Protein AF-A0A2S2N425-F1 (afdb_monomer)

InterPro domains:
  IPR005828 Major facilitator, sugar transporter-like [PF00083] (12-202)
  IPR036259 MFS transporter superfamily [G3DSA:1.20.1250.20] (1-203)
  IPR036259 MFS transporter superfamily [SSF103473] (2-201)

Solvent-accessible surface area (backbone atoms only — not comparable to full-atom values): 11424 Å² total; per-residue (Å²): 111,69,72,59,50,54,53,51,51,55,51,53,52,49,50,54,48,70,76,40,57,81,86,50,40,61,58,53,53,51,50,55,55,50,51,53,40,50,50,45,46,51,50,33,54,51,43,69,76,36,78,50,66,70,60,40,52,50,61,65,46,49,61,54,52,54,49,57,65,50,53,80,74,57,80,73,51,48,68,59,29,43,70,76,67,42,40,69,60,21,49,54,50,49,32,52,50,22,45,75,71,71,37,45,73,64,28,72,67,61,46,69,65,60,56,46,61,76,39,43,68,58,52,57,57,62,68,52,84,82,50,81,64,54,45,64,68,40,68,68,49,28,52,52,50,51,50,50,50,49,50,53,48,51,53,49,49,53,52,51,51,49,60,63,47,48,77,74,44,95,60,59,68,55,57,52,47,44,52,53,34,58,51,48,53,60,54,51,52,51,50,51,51,44,44,70,77,55,41,93,57,84,124

Secondary structure (DSSP, 8-state):
-HHHHHHHHHHHHHHHHHHS-TTTHHHHHHHHHHHHHHHHHHHHHHHHH---HHHHHHHHHHHHHHHHHHGGGSPPPHHHHHHTT-HHHHHHHHHHHHHHTT-HHHHHT--HHHHHHHHHHHHHHHHS---HHHHHHSHHHHHHHHHHHHHHHHHHHHHHHHHHHTTT--S-HHHHHHHHHHHHHHHHHHHHHHHHHT-SS--

Structure (mmCIF, N/CA/C/O backbone):
data_AF-A0A2S2N425-F1
#
_entry.id   AF-A0A2S2N425-F1
#
loop_
_atom_site.group_PDB
_atom_site.id
_atom_site.type_symbol
_atom_site.label_atom_id
_atom_site.label_alt_id
_atom_site.label_comp_id
_atom_site.label_asym_id
_atom_site.label_entity_id
_atom_site.label_seq_id
_atom_site.pdbx_PDB_ins_code
_atom_site.Cartn_x
_atom_site.Cartn_y
_atom_site.Cartn_z
_atom_site.occupancy
_atom_site.B_iso_or_equiv
_atom_site.auth_seq_id
_atom_site.auth_comp_id
_atom_site.auth_asym_id
_atom_site.auth_atom_id
_atom_site.pdbx_PDB_model_num
ATOM 1 N N . THR A 1 1 ? -3.007 10.813 -11.901 1.00 58.81 1 THR A N 1
ATOM 2 C CA . THR A 1 1 ? -2.786 9.445 -11.372 1.00 58.81 1 THR A CA 1
ATOM 3 C C . THR A 1 1 ? -2.365 9.426 -9.904 1.00 58.81 1 THR A C 1
ATOM 5 O O . THR A 1 1 ? -2.954 8.654 -9.161 1.00 58.81 1 THR A O 1
ATOM 8 N N . GLY A 1 2 ? -1.452 10.291 -9.433 1.00 64.50 2 GLY A N 1
ATOM 9 C CA . GLY A 1 2 ? -0.951 10.253 -8.040 1.00 64.50 2 GLY A CA 1
ATOM 10 C C . GLY A 1 2 ? -1.993 10.433 -6.917 1.00 64.50 2 GLY A C 1
ATOM 11 O O . GLY A 1 2 ? -1.975 9.683 -5.946 1.00 64.50 2 GLY A O 1
ATOM 12 N N . MET A 1 3 ? -2.945 11.367 -7.058 1.00 71.62 3 MET A N 1
ATOM 13 C CA . MET A 1 3 ? -3.986 11.593 -6.035 1.00 71.62 3 MET A CA 1
ATOM 14 C C . MET A 1 3 ? -4.902 10.370 -5.853 1.00 71.62 3 MET A C 1
ATOM 16 O O . MET A 1 3 ? -5.179 9.965 -4.727 1.00 71.62 3 MET A O 1
ATOM 20 N N . ALA A 1 4 ? -5.312 9.742 -6.961 1.00 76.75 4 ALA A N 1
ATOM 21 C CA . ALA A 1 4 ? -6.125 8.527 -6.935 1.00 76.75 4 ALA A CA 1
ATOM 22 C C . ALA A 1 4 ? -5.357 7.345 -6.325 1.00 76.75 4 ALA A C 1
ATOM 24 O O . ALA A 1 4 ? -5.911 6.607 -5.518 1.00 76.75 4 ALA A O 1
ATOM 25 N N . PHE A 1 5 ? -4.069 7.204 -6.651 1.00 77.94 5 PHE A N 1
ATOM 26 C CA . PHE A 1 5 ? -3.219 6.151 -6.099 1.00 77.94 5 PHE A CA 1
ATOM 27 C C . PHE A 1 5 ? -3.105 6.240 -4.570 1.00 77.94 5 PHE A C 1
ATOM 29 O O . PHE A 1 5 ? -3.333 5.247 -3.884 1.00 77.94 5 PHE A O 1
ATOM 36 N N . SER A 1 6 ? -2.839 7.435 -4.031 1.00 79.44 6 SER A N 1
ATOM 37 C CA . SER A 1 6 ? -2.785 7.652 -2.578 1.00 79.44 6 SER A CA 1
ATOM 38 C C . SER A 1 6 ? -4.108 7.283 -1.896 1.00 79.44 6 SER A C 1
ATOM 40 O O . SER A 1 6 ? -4.116 6.538 -0.916 1.00 79.44 6 SER A O 1
ATOM 42 N N . GLY A 1 7 ? -5.238 7.720 -2.465 1.00 83.06 7 GLY A N 1
ATOM 43 C CA . GLY A 1 7 ? -6.565 7.376 -1.953 1.00 83.06 7 GLY A CA 1
ATOM 44 C C . GLY A 1 7 ? -6.838 5.870 -1.962 1.00 83.06 7 GLY A C 1
ATOM 45 O O . GLY A 1 7 ? -7.314 5.328 -0.967 1.00 83.06 7 GLY A O 1
ATOM 46 N N . VAL A 1 8 ? -6.502 5.173 -3.051 1.00 83.38 8 VAL A N 1
ATOM 47 C CA . VAL A 1 8 ? -6.681 3.716 -3.153 1.00 83.38 8 VAL A CA 1
ATOM 48 C C . VAL A 1 8 ? -5.820 2.988 -2.125 1.00 83.38 8 VAL A C 1
ATOM 50 O O . VAL A 1 8 ? -6.332 2.119 -1.421 1.00 83.38 8 VAL A O 1
ATOM 53 N N . VAL A 1 9 ? -4.542 3.352 -1.990 1.00 82.81 9 VAL A N 1
ATOM 54 C CA . VAL A 1 9 ? -3.624 2.705 -1.042 1.00 82.81 9 VAL A CA 1
ATOM 55 C C . VAL A 1 9 ? -4.100 2.906 0.394 1.00 82.81 9 VAL A C 1
ATOM 57 O O . VAL A 1 9 ? -4.242 1.926 1.122 1.00 82.81 9 VAL A O 1
ATOM 60 N N . LEU A 1 10 ? -4.400 4.143 0.799 1.00 83.88 10 LEU A N 1
ATOM 61 C CA . LEU A 1 10 ? -4.825 4.441 2.169 1.00 83.88 10 LEU A CA 1
ATOM 62 C C . LEU A 1 10 ? -6.124 3.718 2.539 1.00 83.88 10 LEU A C 1
ATOM 64 O O . LEU A 1 10 ? -6.191 3.090 3.596 1.00 83.88 10 LEU A O 1
ATOM 68 N N . ASN A 1 11 ? -7.126 3.748 1.656 1.00 85.62 11 ASN A N 1
ATOM 69 C CA . ASN A 1 11 ? -8.396 3.064 1.901 1.00 85.62 11 ASN A CA 1
ATOM 70 C C . ASN A 1 11 ? -8.226 1.541 1.934 1.00 85.62 11 ASN A C 1
ATOM 72 O O . ASN A 1 11 ? -8.768 0.890 2.824 1.00 85.62 11 ASN A O 1
ATOM 76 N N . SER A 1 12 ? -7.425 0.971 1.028 1.00 84.19 12 SER A N 1
ATOM 77 C CA . SER A 1 12 ? -7.182 -0.478 0.981 1.00 84.19 12 SER A CA 1
ATOM 78 C C . SER A 1 12 ? -6.453 -0.978 2.229 1.00 84.19 12 SER A C 1
ATOM 80 O O . SER A 1 12 ? -6.842 -2.000 2.796 1.00 84.19 12 SER A O 1
ATOM 82 N N . VAL A 1 13 ? -5.428 -0.248 2.695 1.00 85.00 13 VAL A N 1
ATOM 83 C CA . VAL A 1 13 ? -4.727 -0.562 3.953 1.00 85.00 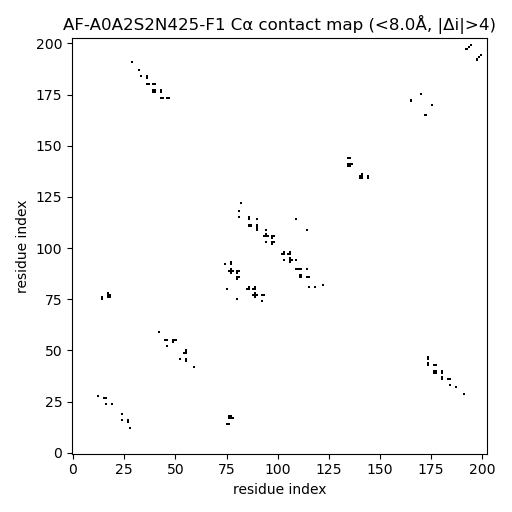13 VAL A CA 1
ATOM 84 C C . VAL A 1 13 ? -5.695 -0.471 5.127 1.00 85.00 13 VAL A C 1
ATOM 86 O O . VAL A 1 13 ? -5.757 -1.393 5.937 1.00 85.00 13 VAL A O 1
ATOM 89 N N . SER A 1 14 ? -6.456 0.625 5.216 1.00 86.00 14 SER A N 1
ATOM 90 C CA . SER A 1 14 ? -7.395 0.857 6.316 1.00 86.00 14 SER A CA 1
ATOM 91 C C . SER A 1 14 ? -8.429 -0.263 6.399 1.00 86.00 14 SER A C 1
ATOM 93 O O . SER A 1 14 ? -8.561 -0.894 7.445 1.00 86.00 14 SER A O 1
ATOM 95 N N . LEU A 1 15 ? -9.090 -0.576 5.280 1.00 86.12 15 LEU A N 1
ATOM 96 C CA . LEU A 1 15 ? -10.096 -1.633 5.211 1.00 86.12 15 LEU A CA 1
ATOM 97 C C . LEU A 1 15 ? -9.501 -2.998 5.587 1.00 86.12 15 LEU A C 1
ATOM 99 O O . LEU A 1 15 ? -10.077 -3.723 6.396 1.00 86.12 15 LEU A O 1
ATOM 103 N N . SER A 1 16 ? -8.315 -3.329 5.067 1.00 84.50 16 SER A N 1
ATOM 104 C CA . SER A 1 16 ? -7.645 -4.604 5.363 1.00 84.50 16 SER A CA 1
ATOM 105 C C . SER A 1 16 ? -7.293 -4.745 6.847 1.00 84.50 16 SER A C 1
ATOM 107 O O . SER A 1 16 ? -7.480 -5.807 7.434 1.00 84.50 16 SER A O 1
ATOM 109 N N . LEU A 1 17 ? -6.797 -3.679 7.482 1.00 83.81 17 LEU A N 1
ATOM 110 C CA . LEU A 1 17 ? -6.419 -3.701 8.898 1.00 83.81 17 LEU A CA 1
ATOM 111 C C . LEU A 1 17 ? -7.626 -3.723 9.841 1.00 83.81 17 LEU A C 1
ATOM 113 O O . LEU A 1 17 ? -7.523 -4.266 10.945 1.00 83.81 17 LEU A O 1
ATOM 117 N N . GLU A 1 18 ? -8.749 -3.139 9.428 1.00 84.75 18 GLU A N 1
ATOM 118 C CA . GLU A 1 18 ? -9.988 -3.127 10.207 1.00 84.75 18 GLU A CA 1
ATOM 119 C C . GLU A 1 18 ? -10.650 -4.504 10.272 1.00 84.75 18 GLU A C 1
ATOM 121 O O . GLU A 1 18 ? -11.166 -4.872 11.326 1.00 84.75 18 GLU A O 1
ATOM 126 N N . TRP A 1 19 ? -10.567 -5.293 9.200 1.00 81.88 19 TRP A N 1
ATOM 127 C CA . TRP A 1 19 ? -11.089 -6.663 9.167 1.00 81.88 19 TRP A CA 1
ATOM 128 C C . TRP A 1 19 ? -10.162 -7.704 9.810 1.00 81.88 19 TRP A C 1
ATOM 130 O O . TRP A 1 19 ? -10.588 -8.831 10.066 1.00 81.88 19 TRP A O 1
ATOM 140 N N . MET A 1 20 ? -8.904 -7.349 10.085 1.00 82.69 20 MET A N 1
ATOM 141 C CA . MET A 1 20 ? -7.899 -8.281 10.596 1.00 82.69 20 MET A CA 1
ATOM 142 C C . MET A 1 20 ? -7.681 -8.178 12.110 1.00 82.69 20 MET A C 1
ATOM 144 O O . MET A 1 20 ? -7.569 -7.071 12.657 1.00 82.69 20 MET A O 1
ATOM 148 N N . PRO A 1 21 ? -7.528 -9.327 12.801 1.00 79.31 21 PRO A N 1
ATOM 149 C CA . PRO A 1 21 ? -7.179 -9.341 14.213 1.00 79.31 21 PRO A CA 1
ATOM 150 C C . PRO A 1 21 ? -5.777 -8.758 14.428 1.00 79.31 21 PRO A C 1
ATOM 152 O O . PRO A 1 21 ? -4.889 -8.875 13.582 1.00 79.31 21 PRO A O 1
ATOM 155 N N . THR A 1 22 ? -5.562 -8.134 15.587 1.00 76.44 22 THR A N 1
ATOM 156 C CA . THR A 1 22 ? -4.363 -7.332 15.896 1.00 76.44 22 THR A CA 1
ATOM 157 C C . THR A 1 22 ? -3.041 -8.074 15.697 1.00 76.44 22 THR A C 1
ATOM 159 O O . THR A 1 22 ? -2.085 -7.467 15.218 1.00 76.44 22 THR A O 1
ATOM 162 N N . HIS A 1 23 ? -2.991 -9.376 15.988 1.00 76.38 23 HIS A N 1
ATOM 163 C CA . HIS A 1 23 ? -1.793 -10.202 15.821 1.00 76.38 23 HIS A CA 1
ATOM 164 C C . HIS A 1 23 ? -1.441 -10.491 14.348 1.00 76.38 23 HIS A C 1
ATOM 166 O O . HIS A 1 23 ? -0.268 -10.650 14.026 1.00 76.38 23 HIS A O 1
ATOM 172 N N . MET A 1 24 ? -2.421 -10.501 13.433 1.00 78.75 24 MET A N 1
ATOM 173 C CA . MET A 1 24 ? -2.188 -10.745 11.998 1.00 78.75 24 MET A CA 1
ATOM 174 C C . MET A 1 24 ? -1.882 -9.468 11.211 1.00 78.75 24 MET A C 1
ATOM 176 O O . MET A 1 24 ? -1.398 -9.542 10.083 1.00 78.75 24 MET A O 1
ATOM 180 N N . ARG A 1 25 ? -2.127 -8.285 11.788 1.00 81.88 25 ARG A N 1
ATOM 181 C CA . ARG A 1 25 ? -1.941 -6.995 11.099 1.00 81.88 25 ARG A CA 1
ATOM 182 C C . ARG A 1 25 ? -0.522 -6.794 10.569 1.00 81.88 25 ARG A C 1
ATOM 184 O O . ARG A 1 25 ? -0.361 -6.261 9.476 1.00 81.88 25 ARG A O 1
ATOM 191 N N . ALA A 1 26 ? 0.492 -7.232 11.316 1.00 77.88 26 ALA A N 1
ATOM 192 C CA . ALA A 1 26 ? 1.884 -7.153 10.875 1.00 77.88 26 ALA A CA 1
ATOM 193 C C . ALA A 1 26 ? 2.137 -8.037 9.642 1.00 77.88 26 ALA A C 1
ATOM 195 O O . ALA A 1 26 ? 2.695 -7.560 8.659 1.00 77.88 26 ALA A O 1
ATOM 196 N N . LEU A 1 27 ? 1.646 -9.282 9.660 1.00 80.50 27 LEU A N 1
ATOM 197 C CA . LEU A 1 27 ? 1.776 -10.226 8.547 1.00 80.50 27 LEU A CA 1
ATOM 198 C C . LEU A 1 27 ? 1.095 -9.702 7.277 1.00 80.50 27 LEU A C 1
ATOM 200 O O . LEU A 1 27 ? 1.699 -9.701 6.207 1.00 80.50 27 LEU A O 1
ATOM 204 N N . VAL A 1 28 ? -0.142 -9.214 7.398 1.00 83.25 28 VAL A N 1
ATOM 205 C CA . VAL A 1 28 ? -0.907 -8.665 6.267 1.00 83.25 28 VAL A CA 1
ATOM 206 C C . VAL A 1 28 ? -0.248 -7.397 5.722 1.00 83.25 28 VAL A C 1
ATOM 208 O O . VAL A 1 28 ? -0.143 -7.238 4.507 1.00 83.25 28 VAL A O 1
ATOM 211 N N . GLY A 1 29 ? 0.263 -6.524 6.597 1.00 80.81 29 GLY A N 1
ATOM 212 C CA . GLY A 1 29 ? 1.022 -5.340 6.189 1.00 80.81 29 GLY A CA 1
ATOM 213 C C . GLY A 1 29 ? 2.294 -5.695 5.413 1.00 80.81 29 GLY A C 1
ATOM 214 O O . GLY A 1 29 ? 2.569 -5.105 4.370 1.00 80.81 29 GLY A O 1
ATOM 215 N N . THR A 1 30 ? 3.034 -6.705 5.872 1.00 80.88 30 THR A N 1
ATOM 216 C CA . THR A 1 30 ? 4.204 -7.241 5.166 1.00 80.88 30 THR A CA 1
ATOM 217 C C . THR A 1 30 ? 3.830 -7.831 3.808 1.00 80.88 30 THR A C 1
ATOM 219 O O . THR A 1 30 ? 4.475 -7.516 2.808 1.00 80.88 30 THR A O 1
ATOM 222 N N . PHE A 1 31 ? 2.777 -8.650 3.750 1.00 85.06 31 PHE A N 1
ATOM 223 C CA . PHE A 1 31 ? 2.295 -9.249 2.506 1.00 85.06 31 PHE A CA 1
ATOM 224 C C . PHE A 1 31 ? 1.908 -8.177 1.482 1.00 85.06 31 PHE A C 1
ATOM 226 O O . PHE A 1 31 ? 2.369 -8.212 0.344 1.00 85.06 31 PHE A O 1
ATOM 233 N N . MET A 1 32 ? 1.159 -7.160 1.913 1.00 84.19 32 MET A N 1
ATOM 234 C CA . MET A 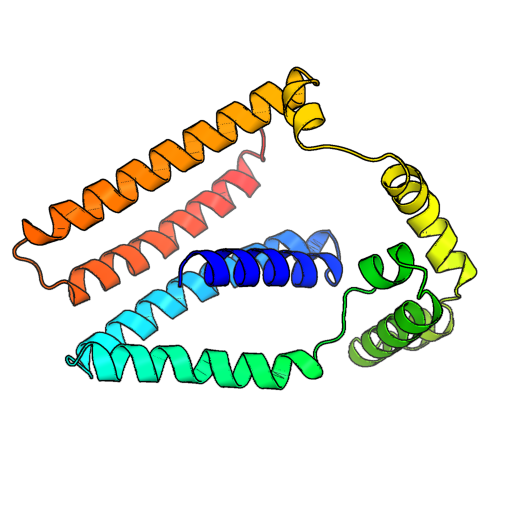1 32 ? 0.809 -6.018 1.072 1.00 84.19 32 MET A CA 1
ATOM 235 C C . MET A 1 32 ? 2.055 -5.265 0.578 1.00 84.19 32 MET A C 1
ATOM 237 O O . MET A 1 32 ? 2.110 -4.838 -0.577 1.00 84.19 32 MET A O 1
ATOM 241 N N . GLY A 1 33 ? 3.086 -5.160 1.420 1.00 82.12 33 GLY A N 1
ATOM 242 C CA . GLY A 1 33 ? 4.397 -4.650 1.032 1.00 82.12 33 GLY A CA 1
ATOM 243 C C . GLY A 1 33 ? 5.031 -5.445 -0.115 1.00 82.12 33 GLY A C 1
ATOM 244 O O . GLY A 1 33 ? 5.529 -4.835 -1.059 1.00 82.12 33 GLY A O 1
ATOM 245 N N . TYR A 1 34 ? 4.989 -6.777 -0.077 1.00 84.69 34 TYR A N 1
ATOM 246 C CA . TYR A 1 34 ? 5.519 -7.631 -1.149 1.00 84.69 34 TYR A CA 1
ATOM 247 C C . TYR A 1 34 ? 4.678 -7.598 -2.432 1.00 84.69 34 TYR A C 1
ATOM 249 O O . TYR A 1 34 ? 5.229 -7.706 -3.531 1.00 84.69 34 TYR A O 1
ATOM 257 N N . CYS A 1 35 ? 3.360 -7.394 -2.328 1.00 86.69 35 CYS A N 1
ATOM 258 C CA . CYS A 1 35 ? 2.508 -7.180 -3.499 1.00 86.69 35 CYS A CA 1
ATOM 259 C C . CYS A 1 35 ? 2.962 -5.959 -4.310 1.00 86.69 35 CYS A C 1
ATOM 261 O O . CYS A 1 35 ? 2.972 -6.017 -5.538 1.00 86.69 35 CYS A O 1
ATOM 263 N N . TYR A 1 36 ? 3.392 -4.882 -3.642 1.00 83.31 36 TYR A N 1
ATOM 264 C CA . TYR A 1 36 ? 3.929 -3.697 -4.317 1.00 83.31 36 TYR A CA 1
ATOM 265 C C . TYR A 1 36 ? 5.182 -4.028 -5.139 1.00 83.31 36 TYR A C 1
ATOM 267 O O . TYR A 1 36 ? 5.258 -3.694 -6.320 1.00 83.31 36 TYR A O 1
ATOM 275 N N . THR A 1 37 ? 6.126 -4.754 -4.539 1.00 86.69 37 THR A N 1
ATOM 276 C CA . THR A 1 37 ? 7.373 -5.174 -5.191 1.00 86.69 37 THR A CA 1
ATOM 277 C C . THR A 1 37 ? 7.100 -6.099 -6.381 1.00 86.69 37 THR A C 1
ATOM 279 O O . THR A 1 37 ? 7.662 -5.926 -7.459 1.00 86.69 37 THR A O 1
ATOM 282 N N . THR A 1 38 ? 6.153 -7.028 -6.230 1.00 88.00 38 THR A N 1
ATOM 283 C CA . THR A 1 38 ? 5.700 -7.902 -7.325 1.00 88.00 38 THR A CA 1
ATOM 284 C C . THR A 1 38 ? 5.075 -7.087 -8.459 1.00 88.00 38 THR A C 1
ATOM 286 O O . THR A 1 38 ? 5.367 -7.324 -9.629 1.00 88.00 38 THR A O 1
ATOM 289 N N . GLY A 1 39 ? 4.268 -6.075 -8.126 1.00 88.75 39 GLY A N 1
ATOM 290 C CA . GLY A 1 39 ? 3.718 -5.127 -9.092 1.00 88.75 39 GLY A CA 1
ATOM 291 C C . GLY A 1 39 ? 4.800 -4.369 -9.865 1.00 88.75 39 GLY A C 1
ATOM 292 O O . GLY A 1 39 ? 4.662 -4.193 -11.073 1.00 88.75 39 GLY A O 1
ATOM 293 N N . GLN A 1 40 ? 5.901 -3.978 -9.213 1.00 87.06 40 GLN A N 1
ATOM 294 C CA . GLN A 1 40 ? 7.035 -3.340 -9.893 1.00 87.06 40 GLN A CA 1
ATOM 295 C C . GLN A 1 40 ? 7.718 -4.275 -10.899 1.00 87.06 40 GLN A C 1
ATOM 297 O O . GLN A 1 40 ? 8.006 -3.841 -12.014 1.00 87.06 40 GLN A O 1
ATOM 302 N N . PHE A 1 41 ? 7.929 -5.547 -10.544 1.00 89.62 41 PHE A N 1
ATOM 303 C CA . PHE A 1 41 ? 8.493 -6.547 -11.458 1.00 89.62 41 PHE A CA 1
ATOM 304 C C . PHE A 1 41 ? 7.582 -6.821 -12.654 1.00 89.62 41 PHE A C 1
ATOM 306 O O . PHE A 1 41 ? 8.041 -6.822 -13.796 1.00 89.62 41 PHE A O 1
ATOM 313 N N . LEU A 1 42 ? 6.284 -7.008 -12.400 1.00 90.12 42 LEU A N 1
ATOM 314 C CA . LEU A 1 42 ? 5.293 -7.199 -13.456 1.00 90.12 42 LEU A CA 1
ATOM 315 C C . LEU A 1 42 ? 5.253 -5.992 -14.393 1.00 90.12 42 LEU A C 1
ATOM 317 O O . LEU A 1 42 ? 5.271 -6.165 -15.608 1.00 90.12 42 LEU A O 1
ATOM 321 N N . LEU A 1 43 ? 5.259 -4.773 -13.845 1.00 88.50 43 LEU A N 1
ATOM 322 C CA . LEU A 1 43 ? 5.276 -3.553 -14.645 1.00 88.50 43 LEU A CA 1
ATOM 323 C C . LEU A 1 43 ? 6.532 -3.467 -15.517 1.00 88.50 43 LEU A C 1
ATOM 325 O O . LEU A 1 43 ? 6.412 -3.149 -16.695 1.00 88.50 43 LEU A O 1
ATOM 329 N N . ALA A 1 44 ? 7.712 -3.785 -14.976 1.00 88.19 44 ALA A N 1
ATOM 330 C CA . ALA A 1 44 ? 8.955 -3.805 -15.746 1.00 88.19 44 ALA A CA 1
ATOM 331 C C . ALA A 1 44 ? 8.897 -4.822 -16.900 1.00 88.19 44 ALA A C 1
ATOM 333 O O . ALA A 1 44 ? 9.274 -4.497 -18.024 1.00 88.19 44 ALA A O 1
ATOM 334 N N . GLY A 1 45 ? 8.368 -6.024 -16.647 1.00 87.88 45 GLY A N 1
ATOM 335 C CA . GLY A 1 45 ? 8.199 -7.059 -17.670 1.00 87.88 45 GLY A CA 1
ATOM 336 C C . GLY A 1 45 ? 7.211 -6.663 -18.771 1.00 87.88 45 GLY A C 1
ATOM 337 O O . GLY A 1 45 ? 7.508 -6.817 -19.955 1.00 87.88 45 GLY A O 1
ATOM 338 N N . VAL A 1 46 ? 6.056 -6.096 -18.405 1.00 88.00 46 VAL A N 1
ATOM 339 C CA . VAL A 1 46 ? 5.063 -5.614 -19.381 1.00 88.00 46 VAL A CA 1
ATOM 340 C C . VAL A 1 46 ? 5.611 -4.430 -20.178 1.00 88.00 46 VAL A C 1
ATOM 342 O O . VAL A 1 46 ? 5.409 -4.367 -21.388 1.00 88.00 46 VAL A O 1
ATOM 345 N N . ALA A 1 47 ? 6.340 -3.520 -19.531 1.00 88.12 47 ALA A N 1
ATOM 346 C CA . ALA A 1 47 ? 6.958 -2.379 -20.196 1.00 88.12 47 ALA A CA 1
ATOM 347 C C . ALA A 1 47 ? 8.060 -2.807 -21.181 1.00 88.12 47 ALA A C 1
ATOM 349 O O . ALA A 1 47 ? 8.183 -2.214 -22.248 1.00 88.12 47 ALA A O 1
ATOM 350 N N . PHE A 1 48 ? 8.799 -3.880 -20.878 1.00 86.56 48 PHE A N 1
ATOM 351 C CA . PHE A 1 48 ? 9.747 -4.481 -21.818 1.00 86.56 48 PHE A CA 1
ATOM 352 C C . PHE A 1 48 ? 9.043 -5.092 -23.043 1.00 86.56 48 PHE A C 1
ATOM 354 O O . PHE A 1 48 ? 9.513 -4.937 -24.168 1.00 86.56 48 PHE A O 1
ATOM 361 N N . ALA A 1 49 ? 7.903 -5.761 -22.841 1.00 86.94 49 ALA A N 1
ATOM 362 C CA . ALA A 1 49 ? 7.135 -6.380 -23.923 1.00 86.94 49 ALA A CA 1
ATOM 363 C C . ALA A 1 49 ? 6.360 -5.368 -24.790 1.00 86.94 49 ALA A C 1
ATOM 365 O O . ALA A 1 49 ? 6.116 -5.629 -25.968 1.00 86.94 49 ALA A O 1
ATOM 366 N N . VAL A 1 50 ? 5.958 -4.225 -24.221 1.00 88.06 50 VAL A N 1
ATOM 367 C CA . VAL A 1 50 ? 5.169 -3.183 -24.897 1.00 88.06 50 VAL A CA 1
ATOM 368 C C . VAL A 1 50 ? 5.877 -1.828 -24.771 1.00 88.06 50 VAL A C 1
ATOM 370 O O . VAL A 1 50 ? 5.581 -1.063 -23.851 1.00 88.06 50 VAL A O 1
ATOM 373 N N . PRO A 1 51 ? 6.769 -1.491 -25.722 1.00 78.94 51 PRO A N 1
ATOM 374 C CA . PRO A 1 51 ? 7.545 -0.247 -25.684 1.00 78.94 51 PRO A CA 1
ATOM 375 C C . PRO A 1 51 ? 6.692 1.019 -25.868 1.00 78.94 51 PRO A C 1
ATOM 377 O O . PRO A 1 51 ? 7.084 2.114 -25.465 1.00 78.94 51 PRO A O 1
ATOM 380 N N . ASP A 1 52 ? 5.509 0.888 -26.481 1.00 90.06 52 ASP A N 1
ATOM 381 C CA . ASP A 1 52 ? 4.579 1.997 -26.689 1.00 90.06 52 ASP A CA 1
ATOM 382 C C . ASP A 1 52 ? 3.936 2.438 -25.367 1.00 90.06 52 ASP A C 1
ATOM 384 O O . ASP A 1 52 ? 2.991 1.812 -24.876 1.00 90.06 52 ASP A O 1
ATOM 388 N N . TRP A 1 53 ? 4.358 3.590 -24.840 1.00 87.06 53 TRP A N 1
ATOM 389 C CA . TRP A 1 53 ? 3.867 4.127 -23.562 1.00 87.06 53 TRP A CA 1
ATOM 390 C C . TRP A 1 53 ? 2.336 4.268 -23.488 1.00 87.06 53 TRP A C 1
ATOM 392 O O . TRP A 1 53 ? 1.746 4.087 -22.424 1.00 87.06 53 TRP A O 1
ATOM 402 N N . ARG A 1 54 ? 1.661 4.551 -24.613 1.00 91.44 54 ARG A N 1
ATOM 403 C CA . ARG A 1 54 ? 0.190 4.659 -24.671 1.00 91.44 54 ARG A CA 1
ATOM 404 C C . ARG A 1 54 ? -0.492 3.308 -24.469 1.00 91.44 54 ARG A C 1
ATOM 406 O O . ARG A 1 54 ? -1.482 3.221 -23.746 1.00 91.44 54 ARG A O 1
ATOM 413 N N . ARG A 1 55 ? 0.035 2.260 -25.111 1.00 89.81 55 ARG A N 1
ATOM 414 C CA . ARG A 1 55 ? -0.482 0.890 -24.987 1.00 89.81 55 ARG A CA 1
ATOM 415 C C . ARG A 1 55 ? -0.180 0.339 -23.599 1.00 89.81 55 ARG A C 1
ATOM 417 O O . ARG A 1 55 ? -1.071 -0.226 -22.975 1.00 89.81 55 ARG A O 1
ATOM 424 N N . LEU A 1 56 ? 1.018 0.609 -23.081 1.00 89.44 56 LEU A N 1
ATOM 425 C CA . LEU A 1 56 ? 1.405 0.281 -21.712 1.00 89.44 56 LEU A CA 1
ATOM 426 C C . LEU A 1 56 ? 0.458 0.924 -20.687 1.00 89.44 56 LEU A C 1
ATOM 428 O O . LEU A 1 56 ? -0.091 0.230 -19.835 1.00 89.44 56 LEU A O 1
ATOM 432 N N . GLN A 1 57 ? 0.191 2.228 -20.811 1.00 89.38 57 GLN A N 1
ATOM 433 C CA . GLN A 1 57 ? -0.729 2.944 -19.923 1.00 89.38 57 GLN A CA 1
ATOM 434 C C . GLN A 1 57 ? -2.141 2.340 -19.954 1.00 89.38 57 GLN A C 1
ATOM 436 O O . GLN A 1 57 ? -2.779 2.216 -18.906 1.00 89.38 57 GLN A O 1
ATOM 441 N N . LEU A 1 58 ? -2.628 1.944 -21.133 1.00 89.44 58 LEU A N 1
ATOM 442 C CA . LEU A 1 58 ? -3.935 1.304 -21.285 1.00 89.44 58 LEU A CA 1
ATOM 443 C C . LEU A 1 58 ? -3.966 -0.075 -20.612 1.00 89.44 58 LEU A C 1
ATOM 445 O O . LEU A 1 58 ? -4.885 -0.350 -19.841 1.00 89.44 58 LEU A O 1
ATOM 449 N N . MET A 1 59 ? -2.946 -0.908 -20.835 1.00 89.44 59 MET A N 1
ATOM 450 C CA . MET A 1 59 ? -2.834 -2.234 -20.215 1.00 89.44 59 MET A CA 1
ATOM 451 C C . MET A 1 59 ? -2.759 -2.159 -18.691 1.00 89.44 59 MET A C 1
ATOM 453 O O . MET A 1 59 ? -3.409 -2.946 -18.012 1.00 89.44 59 MET A O 1
ATOM 457 N N . VAL A 1 60 ? -2.019 -1.191 -18.146 1.00 88.50 60 VAL A N 1
ATOM 458 C CA . VAL A 1 60 ? -1.921 -0.977 -16.695 1.00 88.50 60 VAL A CA 1
ATOM 459 C C . VAL A 1 60 ? -3.236 -0.455 -16.120 1.00 88.50 60 VAL A C 1
ATOM 461 O O . VAL A 1 60 ? -3.589 -0.812 -15.002 1.00 88.50 60 VAL A O 1
ATOM 464 N N . SER A 1 61 ? -3.987 0.357 -16.870 1.00 89.00 61 SER A N 1
ATOM 465 C CA . SER A 1 61 ? -5.265 0.928 -16.417 1.00 89.00 61 SER A CA 1
ATOM 466 C C . SER A 1 61 ? -6.415 -0.086 -16.417 1.00 89.00 61 SER A C 1
ATOM 468 O O . SER A 1 61 ? -7.355 0.050 -15.634 1.00 89.00 61 SER A O 1
ATOM 470 N N . LEU A 1 62 ? -6.351 -1.110 -17.271 1.00 89.12 62 LEU A N 1
ATOM 471 C CA . LEU A 1 62 ? -7.441 -2.067 -17.467 1.00 89.12 62 LEU A CA 1
ATOM 472 C C . LEU A 1 62 ? -7.772 -2.892 -16.199 1.00 89.12 62 LEU A C 1
ATOM 474 O O . LEU A 1 62 ? -8.951 -2.956 -15.842 1.00 89.12 62 LEU A O 1
ATOM 478 N N . PRO A 1 63 ? -6.794 -3.442 -15.445 1.00 88.44 63 PRO A N 1
ATOM 479 C CA . PRO A 1 63 ? -7.062 -4.077 -14.155 1.00 88.44 63 PRO A CA 1
ATOM 480 C C . PRO A 1 63 ? -7.749 -3.150 -13.149 1.00 88.44 63 PRO A C 1
ATOM 482 O O . PRO A 1 63 ? -8.659 -3.584 -12.447 1.00 88.44 63 PRO A O 1
ATOM 485 N N . PHE A 1 64 ? -7.372 -1.864 -13.095 1.00 86.06 64 PHE A N 1
ATOM 486 C CA . PHE A 1 64 ? -8.010 -0.900 -12.188 1.00 86.06 64 PHE A CA 1
ATOM 487 C C . PHE A 1 64 ? -9.484 -0.685 -12.519 1.00 86.06 64 PHE A C 1
ATOM 489 O O . PHE A 1 64 ? -10.292 -0.533 -11.606 1.00 86.06 64 PHE A O 1
ATOM 496 N N . PHE A 1 65 ? -9.854 -0.721 -13.800 1.00 86.38 65 PHE A N 1
ATOM 497 C CA . PHE A 1 65 ? -11.257 -0.664 -14.201 1.00 86.38 65 PHE A CA 1
ATOM 498 C C . PHE A 1 65 ? -12.036 -1.905 -13.735 1.00 86.38 65 PHE A C 1
ATOM 500 O O . PHE A 1 65 ? -13.151 -1.783 -13.232 1.00 86.38 65 PHE A O 1
ATOM 507 N N . GLY A 1 66 ? -11.425 -3.092 -13.806 1.00 87.50 66 GLY A N 1
ATOM 508 C CA . GLY A 1 66 ? -11.999 -4.313 -13.232 1.00 87.50 66 GLY A CA 1
ATOM 509 C C . GLY A 1 66 ? -12.225 -4.204 -11.720 1.00 87.50 66 GLY A C 1
ATOM 510 O O . GLY A 1 66 ? -13.317 -4.495 -11.232 1.00 87.50 66 GLY A O 1
ATOM 511 N N . PHE A 1 67 ? -11.230 -3.707 -10.977 1.00 86.19 67 PHE A N 1
ATOM 512 C CA . PHE A 1 67 ? -11.371 -3.455 -9.539 1.00 86.19 67 PHE A CA 1
ATOM 513 C C . PHE A 1 67 ? -12.424 -2.393 -9.223 1.00 86.19 67 PHE A C 1
ATOM 515 O O . PHE A 1 67 ? -13.142 -2.527 -8.237 1.00 86.19 67 PHE A O 1
ATOM 522 N N . PHE A 1 68 ? -12.551 -1.362 -10.059 1.00 85.94 68 PHE A N 1
ATOM 523 C CA . PHE A 1 68 ? -13.595 -0.353 -9.917 1.00 85.94 68 PHE A CA 1
ATOM 524 C C . PHE A 1 68 ? -14.992 -0.977 -10.008 1.00 85.94 68 PHE A C 1
ATOM 526 O O . PHE A 1 68 ? -15.820 -0.731 -9.134 1.00 85.94 68 PHE A O 1
ATOM 533 N N . LEU A 1 69 ? -15.238 -1.853 -10.984 1.00 87.88 69 LEU A N 1
ATOM 534 C CA . LEU A 1 69 ? -16.505 -2.583 -11.079 1.00 87.88 69 LEU A CA 1
ATOM 535 C C . LEU A 1 69 ? -16.719 -3.525 -9.884 1.00 87.88 69 LEU A C 1
ATOM 537 O O . LEU A 1 69 ? -17.818 -3.593 -9.337 1.00 87.88 69 LEU A O 1
ATOM 541 N N . TYR A 1 70 ? -15.663 -4.212 -9.438 1.00 85.25 70 TYR A N 1
ATOM 542 C CA . TYR A 1 70 ? -15.724 -5.099 -8.274 1.00 85.25 70 TYR A CA 1
ATOM 543 C C . TYR A 1 70 ? -15.957 -4.351 -6.952 1.00 85.25 70 TYR A C 1
ATOM 545 O O . TYR A 1 70 ? -16.522 -4.918 -6.017 1.00 85.25 70 TYR A O 1
ATOM 553 N N . SER A 1 71 ? -15.573 -3.073 -6.865 1.00 83.19 71 SER A N 1
ATOM 554 C CA . SER A 1 71 ? -15.700 -2.285 -5.636 1.00 83.19 71 SER A CA 1
ATOM 555 C C . SER A 1 71 ? -17.137 -2.183 -5.119 1.00 83.19 71 SER A C 1
ATOM 557 O O . SER A 1 71 ? -17.336 -2.102 -3.913 1.00 83.19 71 SER A O 1
ATOM 559 N N . TRP A 1 72 ? -18.139 -2.307 -5.996 1.00 79.94 72 TRP A N 1
ATOM 560 C CA . TRP A 1 72 ? -19.554 -2.307 -5.611 1.00 79.94 72 TRP A CA 1
ATOM 561 C C . TRP A 1 72 ? -19.969 -3.529 -4.774 1.00 79.94 72 TRP A C 1
ATOM 563 O O . TRP A 1 72 ? -20.992 -3.502 -4.092 1.00 79.94 72 TRP A O 1
ATOM 573 N N . TRP A 1 73 ? -19.192 -4.613 -4.839 1.00 79.56 73 TRP A N 1
ATOM 574 C CA . TRP A 1 73 ? -19.440 -5.852 -4.099 1.00 79.56 73 TRP A CA 1
ATOM 575 C C . TRP A 1 73 ? -18.595 -5.965 -2.823 1.00 79.56 73 TRP A C 1
ATOM 577 O O . TRP A 1 73 ? -18.833 -6.850 -1.995 1.00 79.56 73 TRP A O 1
ATOM 587 N N . LEU A 1 74 ? -17.592 -5.097 -2.653 1.00 78.56 74 LEU A N 1
ATOM 588 C CA . LEU A 1 74 ? -16.751 -5.109 -1.463 1.00 78.56 74 LEU A CA 1
ATOM 589 C C . LEU A 1 74 ? -17.579 -4.750 -0.231 1.00 78.56 74 LEU A C 1
ATOM 591 O O . LEU A 1 74 ? -18.343 -3.789 -0.209 1.00 78.56 74 LEU A O 1
ATOM 595 N N . THR A 1 75 ? -17.418 -5.553 0.812 1.00 76.38 75 THR A N 1
ATOM 596 C CA . THR A 1 75 ? -18.048 -5.306 2.102 1.00 76.38 75 THR A CA 1
ATOM 597 C C . THR A 1 75 ? -17.342 -4.164 2.811 1.00 76.38 75 THR A C 1
ATOM 599 O O . THR A 1 75 ? -16.152 -4.253 3.125 1.00 76.38 75 THR A O 1
ATOM 602 N N . GLU A 1 76 ? -18.102 -3.107 3.077 1.00 82.12 76 GLU A N 1
ATOM 603 C CA . GLU A 1 76 ? -17.645 -1.943 3.827 1.00 82.12 76 GLU A CA 1
ATOM 604 C C . GLU A 1 76 ? -17.173 -2.333 5.236 1.00 82.12 76 GLU A C 1
ATOM 606 O O . GLU A 1 76 ? -17.600 -3.341 5.803 1.00 82.12 76 GLU A O 1
ATOM 611 N N . SER A 1 77 ? -16.307 -1.518 5.836 1.00 83.75 77 SER A N 1
ATOM 612 C CA . SER A 1 77 ? -15.802 -1.758 7.188 1.00 83.75 77 SER A CA 1
ATOM 613 C C . SER A 1 77 ? -16.923 -1.845 8.225 1.00 83.75 77 SER A C 1
ATOM 615 O O . SER A 1 77 ? -17.689 -0.896 8.416 1.00 83.75 77 SER A O 1
ATOM 617 N N . ALA A 1 78 ? -16.966 -2.955 8.969 1.00 83.81 78 ALA A N 1
ATOM 618 C CA . ALA A 1 78 ? -17.892 -3.127 10.087 1.00 83.81 78 ALA A CA 1
ATOM 619 C C . ALA A 1 78 ? -17.732 -2.014 11.135 1.00 83.81 78 ALA A C 1
ATOM 621 O O . ALA A 1 78 ? -18.726 -1.504 11.654 1.00 83.81 78 ALA A O 1
ATOM 622 N N . ARG A 1 79 ? -16.490 -1.576 11.387 1.00 83.94 79 ARG A N 1
ATOM 623 C CA . ARG A 1 79 ? -16.186 -0.480 12.312 1.00 83.94 79 ARG A CA 1
ATOM 624 C C . ARG A 1 79 ? -16.801 0.827 11.812 1.00 83.94 79 ARG A C 1
ATOM 626 O O . ARG A 1 79 ? -17.551 1.473 12.538 1.00 83.94 79 ARG A O 1
ATOM 633 N N . TRP A 1 80 ? -16.564 1.191 10.552 1.00 86.50 80 TRP A N 1
ATOM 634 C CA . TRP A 1 80 ? -17.141 2.403 9.960 1.00 86.50 80 TRP A CA 1
ATOM 635 C C . TRP A 1 80 ? -18.678 2.383 9.958 1.00 86.50 80 TRP A C 1
ATOM 637 O O . TRP A 1 80 ? -19.310 3.376 10.324 1.00 86.50 80 TRP A O 1
ATOM 647 N N . LEU A 1 81 ? -19.292 1.238 9.637 1.00 84.69 81 LEU A N 1
ATOM 648 C CA . LEU A 1 81 ? -20.749 1.076 9.645 1.00 84.69 81 LEU A CA 1
ATOM 649 C C . LEU A 1 81 ? -21.359 1.327 11.034 1.00 84.69 81 LEU A C 1
ATOM 651 O O . LEU A 1 81 ? -22.408 1.966 11.128 1.00 84.69 81 LEU A O 1
ATOM 655 N N . VAL A 1 82 ? -20.705 0.884 12.114 1.00 84.88 82 VAL A N 1
ATOM 656 C CA . VAL A 1 82 ? -21.147 1.183 13.489 1.00 84.88 82 VAL A CA 1
ATOM 657 C C . VAL A 1 82 ? -21.014 2.675 13.799 1.00 84.88 82 VAL A C 1
ATOM 659 O O . VAL A 1 82 ? -21.953 3.260 14.339 1.00 84.88 82 VAL A O 1
ATOM 662 N N . MET A 1 83 ? -19.909 3.309 13.396 1.00 81.75 83 MET A N 1
ATOM 663 C CA . MET A 1 83 ? -19.656 4.740 13.626 1.00 81.75 83 MET A CA 1
ATOM 664 C C . MET A 1 83 ? -20.679 5.650 12.932 1.00 81.75 83 MET A C 1
ATOM 666 O O . MET A 1 83 ? -21.075 6.670 13.491 1.00 81.75 83 MET A O 1
ATOM 670 N N . VAL A 1 84 ? -21.147 5.269 11.740 1.00 84.44 84 VAL A N 1
ATOM 671 C CA . VAL A 1 84 ? -22.179 5.997 10.972 1.00 84.44 84 VAL A CA 1
ATOM 672 C C . VAL A 1 84 ? -23.605 5.677 11.461 1.00 84.44 84 VAL A C 1
ATOM 674 O O . VAL A 1 84 ? -24.582 6.246 10.981 1.00 84.44 84 VAL A O 1
ATOM 677 N N . GLY A 1 85 ? -23.756 4.783 12.444 1.00 82.00 85 GLY A N 1
ATOM 678 C CA . GLY A 1 85 ? -25.047 4.407 13.027 1.00 82.00 85 GLY A CA 1
ATOM 679 C C . GLY A 1 85 ? -25.774 3.273 12.295 1.00 82.00 85 GLY A C 1
ATOM 680 O O . GLY A 1 85 ? -26.867 2.881 12.703 1.00 82.00 85 GLY A O 1
ATOM 681 N N . LYS A 1 86 ? -25.165 2.674 11.265 1.00 86.62 86 LYS A N 1
ATOM 682 C CA . LYS A 1 86 ? -25.692 1.517 10.518 1.00 86.62 86 LYS A CA 1
ATOM 683 C C . LYS A 1 86 ? -25.331 0.185 11.194 1.00 86.62 86 LYS A C 1
ATOM 685 O O . LYS A 1 86 ? -24.868 -0.754 10.548 1.00 86.62 86 LYS A O 1
ATOM 690 N N . SER A 1 87 ? -25.572 0.077 12.503 1.00 85.12 87 SER A N 1
ATOM 691 C CA . SER A 1 87 ? -25.160 -1.081 13.317 1.00 85.12 87 SER A CA 1
ATOM 692 C C . SER A 1 87 ? -25.770 -2.412 12.844 1.00 85.12 87 SER A C 1
ATOM 694 O O . SER A 1 87 ? -25.116 -3.445 12.932 1.00 85.12 87 SER A O 1
ATOM 696 N N . HIS A 1 8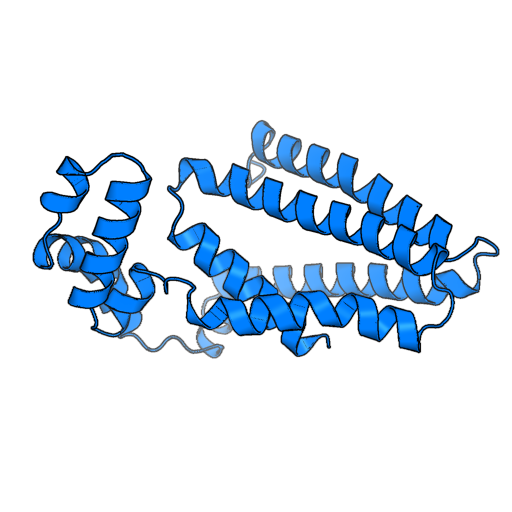8 ? -26.982 -2.397 12.275 1.00 84.94 88 HIS A N 1
ATOM 697 C CA . HIS A 1 88 ? -27.605 -3.610 11.732 1.00 84.94 88 HIS A CA 1
ATOM 698 C C . HIS A 1 88 ? -26.860 -4.148 10.495 1.00 84.94 88 HIS A C 1
ATOM 700 O O . HIS A 1 88 ? -26.679 -5.361 10.365 1.00 84.94 88 HIS A O 1
ATOM 706 N N . GLN A 1 89 ? -26.394 -3.263 9.604 1.00 85.69 89 GLN A N 1
ATOM 707 C CA . GLN A 1 89 ? -25.590 -3.668 8.445 1.00 85.69 89 GLN A CA 1
ATOM 708 C C . GLN A 1 89 ? -24.227 -4.198 8.897 1.00 85.69 89 GLN A C 1
ATOM 710 O O . GLN A 1 89 ? -23.808 -5.251 8.427 1.00 85.69 89 GLN A O 1
ATOM 715 N N . ALA A 1 90 ? -23.590 -3.535 9.870 1.00 86.00 90 ALA A N 1
ATOM 716 C CA . ALA A 1 90 ? -22.335 -4.005 10.455 1.00 86.00 90 ALA A CA 1
ATOM 717 C C . ALA A 1 90 ? -22.458 -5.429 11.019 1.00 86.00 90 ALA A C 1
ATOM 719 O O . ALA A 1 90 ? -21.608 -6.273 10.743 1.00 86.00 90 ALA A O 1
ATOM 720 N N . LEU A 1 91 ? -23.540 -5.715 11.756 1.00 87.38 91 LEU A N 1
ATOM 721 C CA . LEU A 1 91 ? -23.791 -7.045 12.309 1.00 87.38 91 LEU A CA 1
ATOM 722 C C . LEU A 1 91 ? -23.950 -8.102 11.209 1.00 87.38 91 LEU A C 1
ATOM 724 O O . LEU A 1 91 ? -23.351 -9.172 11.294 1.00 87.38 91 LEU A O 1
ATOM 728 N N . ARG A 1 92 ? -24.714 -7.795 10.154 1.00 87.75 92 ARG A N 1
ATOM 729 C CA . ARG A 1 92 ? -24.921 -8.715 9.026 1.00 87.75 92 ARG A CA 1
ATOM 730 C C . ARG A 1 92 ? -23.605 -9.065 8.331 1.00 87.75 92 ARG A C 1
ATOM 732 O O . ARG A 1 92 ? -23.378 -10.233 8.014 1.00 87.75 92 ARG A O 1
ATOM 739 N N . GLU A 1 93 ? -22.737 -8.079 8.115 1.00 87.44 93 GLU A N 1
ATOM 740 C CA . GLU A 1 93 ? -21.431 -8.317 7.496 1.00 87.44 93 GLU A CA 1
ATOM 741 C C . GLU A 1 93 ? -20.480 -9.080 8.427 1.00 87.44 93 GLU A C 1
ATOM 743 O O . GLU A 1 93 ? -19.814 -10.015 7.985 1.00 87.44 93 GLU A O 1
ATOM 748 N N . LEU A 1 94 ? -20.477 -8.782 9.731 1.00 85.75 94 LEU A N 1
ATOM 749 C CA . LEU A 1 94 ? -19.712 -9.552 10.719 1.00 85.75 94 LEU A CA 1
ATOM 750 C C . LEU A 1 94 ? -20.164 -11.016 10.780 1.00 85.75 94 LEU A C 1
ATOM 752 O O . LEU A 1 94 ? -19.324 -11.913 10.791 1.00 85.75 94 LEU A O 1
ATOM 756 N N . GLN A 1 95 ? -21.472 -11.279 10.744 1.00 87.12 95 GLN A N 1
ATOM 757 C CA . GLN A 1 95 ? -22.027 -12.635 10.687 1.00 87.12 95 GLN A CA 1
ATOM 758 C C . GLN A 1 95 ? -21.631 -13.367 9.402 1.00 87.12 95 GLN A C 1
ATOM 760 O O . GLN A 1 95 ? -21.292 -14.552 9.434 1.00 87.12 95 GLN A O 1
ATOM 765 N N . LYS A 1 96 ? -21.641 -12.672 8.259 1.00 86.19 96 LYS A N 1
ATOM 766 C CA . LYS A 1 96 ? -21.189 -13.224 6.976 1.00 86.19 96 LYS A CA 1
ATOM 767 C C . LYS A 1 96 ? -19.711 -13.612 7.034 1.00 86.19 96 LYS A C 1
ATOM 769 O O . LYS A 1 96 ? -19.367 -14.728 6.653 1.00 86.19 96 LYS A O 1
ATOM 774 N N . VAL A 1 97 ? -18.857 -12.740 7.566 1.00 85.62 97 VAL A N 1
ATOM 775 C CA . VAL A 1 97 ? -17.422 -13.014 7.734 1.00 85.62 97 VAL A CA 1
ATOM 776 C C . VAL A 1 97 ? -17.176 -14.132 8.749 1.00 85.62 97 VAL A C 1
ATOM 778 O O . VAL A 1 97 ? -16.365 -15.018 8.490 1.00 85.62 97 VAL A O 1
ATOM 781 N N . ALA A 1 98 ? -17.921 -14.176 9.856 1.00 85.31 98 ALA A N 1
ATOM 782 C CA . ALA A 1 98 ? -17.846 -15.264 10.831 1.00 85.31 98 ALA A CA 1
ATOM 783 C C . ALA A 1 98 ? -18.200 -16.624 10.206 1.00 85.31 98 ALA A C 1
ATOM 785 O O . ALA A 1 98 ? -17.527 -17.616 10.477 1.00 85.31 98 ALA A O 1
ATOM 786 N N . ARG A 1 99 ? -19.198 -16.672 9.310 1.00 85.56 99 ARG A N 1
ATOM 787 C CA . ARG A 1 99 ? -19.541 -17.883 8.542 1.00 85.56 99 ARG A CA 1
ATOM 788 C C . ARG A 1 99 ? -18.433 -18.298 7.579 1.00 85.56 99 ARG A C 1
ATOM 790 O O . ARG A 1 99 ? -18.112 -19.480 7.532 1.00 85.56 99 ARG A O 1
ATOM 797 N N . ILE A 1 100 ? -17.839 -17.348 6.852 1.00 85.38 100 ILE A N 1
ATOM 798 C CA . ILE A 1 100 ? -16.711 -17.613 5.939 1.00 85.38 100 ILE A CA 1
ATOM 799 C C . ILE A 1 100 ? -15.510 -18.173 6.713 1.00 85.38 100 ILE A C 1
ATOM 801 O O . ILE A 1 100 ? -14.868 -19.114 6.259 1.00 85.38 100 ILE A O 1
ATOM 805 N N . ASN A 1 101 ? -15.259 -17.656 7.916 1.00 84.56 101 ASN A N 1
ATOM 806 C CA . ASN A 1 101 ? -14.171 -18.098 8.789 1.00 84.56 101 ASN A CA 1
ATOM 807 C C . ASN A 1 101 ? -14.494 -19.371 9.600 1.00 84.56 101 ASN A C 1
ATOM 809 O O . ASN A 1 101 ? -13.723 -19.734 10.486 1.00 84.56 101 ASN A O 1
ATOM 813 N N . GLY A 1 102 ? -15.637 -20.029 9.364 1.00 84.31 102 GLY A N 1
ATOM 814 C CA . GLY A 1 102 ? -16.040 -21.250 10.077 1.00 84.31 102 GLY A CA 1
ATOM 815 C C . GLY A 1 102 ? -16.489 -21.043 11.532 1.00 84.31 102 GLY A C 1
ATOM 816 O O . GLY A 1 102 ? -16.783 -22.008 12.229 1.00 84.31 102 GLY A O 1
ATOM 817 N N . LYS A 1 103 ? -16.605 -19.796 11.997 1.00 84.69 103 LYS A N 1
ATOM 818 C CA . LYS A 1 103 ? -16.982 -19.407 13.368 1.00 84.69 103 LYS A CA 1
ATOM 819 C C . LYS A 1 103 ? -18.462 -19.028 13.475 1.00 84.69 103 LYS A C 1
ATOM 821 O O . LYS A 1 103 ? -18.819 -17.991 14.033 1.00 84.69 103 LYS A O 1
ATOM 826 N N . LYS A 1 104 ? -19.344 -19.855 12.911 1.00 80.25 104 LYS A N 1
ATOM 827 C CA . LYS A 1 104 ? -20.782 -19.549 12.809 1.00 80.25 104 LYS A CA 1
ATOM 828 C C . LYS A 1 104 ? -21.441 -19.318 14.176 1.00 80.25 104 LYS A C 1
ATOM 830 O O . LYS A 1 104 ? -22.201 -18.371 14.318 1.00 80.25 104 LYS A O 1
ATOM 835 N N . GLU A 1 105 ? -21.088 -20.116 15.182 1.00 76.06 105 GLU A N 1
ATOM 836 C CA . GLU A 1 105 ? -21.646 -19.986 16.535 1.00 76.06 105 GLU A CA 1
ATOM 837 C C . GLU A 1 105 ? -21.232 -18.695 17.249 1.00 76.06 105 GLU A C 1
ATOM 839 O O . GLU A 1 105 ? -22.017 -18.143 18.012 1.00 76.06 105 GLU A O 1
ATOM 844 N N . GLU A 1 106 ? -20.013 -18.196 17.016 1.00 75.62 106 GLU A N 1
ATOM 845 C CA . GLU A 1 106 ? -19.583 -16.899 17.554 1.00 75.62 106 GLU A CA 1
ATOM 846 C C . GLU A 1 106 ? -20.322 -15.757 16.846 1.00 75.62 106 GLU A C 1
ATOM 848 O O . GLU A 1 106 ? -20.763 -14.818 17.500 1.00 75.62 106 GLU A O 1
ATOM 853 N N . GLY A 1 107 ? -20.516 -15.867 15.526 1.00 75.31 107 GLY A N 1
ATOM 854 C CA . GLY A 1 107 ? -21.266 -14.893 14.729 1.00 75.31 107 GLY A CA 1
ATOM 855 C C . GLY A 1 107 ? -22.752 -14.811 15.090 1.00 75.31 107 GLY A C 1
ATOM 856 O O . GLY A 1 107 ? -23.302 -13.716 15.148 1.00 75.31 107 GLY A O 1
ATOM 857 N N . ASP A 1 108 ? -23.402 -15.942 15.366 1.00 79.12 108 ASP A N 1
ATOM 858 C CA . ASP A 1 108 ? -24.824 -15.970 15.738 1.00 79.12 108 ASP A CA 1
ATOM 859 C C . ASP A 1 108 ? -25.055 -15.488 17.193 1.00 79.12 108 ASP A C 1
ATOM 861 O O . ASP A 1 108 ? -26.156 -15.054 17.524 1.00 79.12 108 ASP A O 1
ATOM 865 N N . LYS A 1 109 ? -24.016 -15.497 18.047 1.00 79.44 109 LYS A N 1
ATOM 866 C CA . LYS A 1 109 ? -24.029 -14.911 19.406 1.00 79.44 109 LYS A CA 1
ATOM 867 C C . LYS A 1 109 ? -23.758 -13.402 19.431 1.00 79.44 109 LYS A C 1
ATOM 869 O O . LYS A 1 109 ? -23.940 -12.780 20.476 1.00 79.44 109 LYS A O 1
ATOM 874 N N . LEU A 1 110 ? -23.281 -12.816 18.330 1.00 78.81 110 LEU A N 1
ATOM 875 C CA . LEU A 1 110 ? -23.055 -11.375 18.245 1.00 78.81 110 LEU A CA 1
ATOM 876 C C . LEU A 1 110 ? -24.402 -10.647 18.233 1.00 78.81 110 LEU A C 1
ATOM 878 O O . LEU A 1 110 ? -25.200 -10.823 17.313 1.00 78.81 110 LEU A O 1
ATOM 882 N N . ASP A 1 111 ? -24.609 -9.785 19.225 1.00 83.19 111 ASP A N 1
ATOM 883 C CA . ASP A 1 111 ? -25.741 -8.869 19.274 1.00 83.19 111 ASP A CA 1
ATOM 884 C C . ASP A 1 111 ? -25.312 -7.418 18.995 1.00 83.19 111 ASP A C 1
ATOM 886 O O . ASP A 1 111 ? -24.153 -7.020 19.174 1.00 83.19 111 ASP A O 1
ATOM 890 N N . ILE A 1 112 ? -26.270 -6.611 18.537 1.00 79.12 112 ILE A N 1
ATOM 891 C CA . ILE A 1 112 ? -26.078 -5.190 18.237 1.00 79.12 112 ILE A CA 1
ATOM 892 C C . ILE A 1 112 ? -25.639 -4.422 19.490 1.00 79.12 112 ILE A C 1
ATOM 894 O O . ILE A 1 112 ? -24.817 -3.507 19.383 1.00 79.12 112 ILE A O 1
ATOM 898 N N . GLU A 1 113 ? -26.158 -4.778 20.667 1.00 78.25 113 GLU A N 1
ATOM 899 C CA . GLU A 1 113 ? -25.843 -4.095 21.921 1.00 78.25 113 GLU A CA 1
ATOM 900 C C . GLU A 1 113 ? -24.397 -4.350 22.358 1.00 78.25 113 GLU A C 1
ATOM 902 O O . GLU A 1 113 ? -23.674 -3.412 22.701 1.00 78.25 113 GLU A O 1
ATOM 907 N N . THR A 1 114 ? -23.922 -5.592 22.225 1.00 77.88 114 THR A N 1
ATOM 908 C CA . THR A 1 114 ? -22.523 -5.958 22.493 1.00 77.88 114 THR A CA 1
ATOM 909 C C . THR A 1 114 ? -21.565 -5.270 21.519 1.00 77.88 114 THR A C 1
ATOM 911 O O . THR A 1 114 ? -20.515 -4.767 21.913 1.00 77.88 114 THR A O 1
ATOM 914 N N . LEU A 1 115 ? -21.931 -5.180 20.237 1.00 79.12 115 LEU A N 1
ATOM 915 C CA . LEU A 1 115 ? -21.121 -4.479 19.240 1.00 79.12 115 LEU A CA 1
ATOM 916 C C . LEU A 1 115 ? -21.017 -2.974 19.541 1.00 79.12 115 LEU A C 1
ATOM 918 O O . LEU A 1 115 ? -19.938 -2.389 19.429 1.00 79.12 115 LEU A O 1
ATOM 922 N N . ARG A 1 116 ? -22.128 -2.344 19.945 1.00 77.12 116 ARG A N 1
ATOM 923 C CA . ARG A 1 116 ? -22.147 -0.924 20.325 1.00 77.12 116 ARG A CA 1
ATOM 924 C C . ARG A 1 116 ? -21.355 -0.655 21.595 1.00 77.12 116 ARG A C 1
ATOM 926 O O . ARG A 1 116 ? -20.608 0.316 21.605 1.00 77.12 116 ARG A O 1
ATOM 933 N N . SER A 1 117 ? -21.462 -1.498 22.620 1.00 79.12 117 SER A N 1
ATOM 934 C CA . SER A 1 117 ? -20.735 -1.299 23.880 1.00 79.12 117 SER A CA 1
ATOM 935 C C . SER A 1 117 ? -19.217 -1.388 23.689 1.00 79.12 117 SER A C 1
ATOM 937 O O . SER A 1 117 ? -18.475 -0.545 2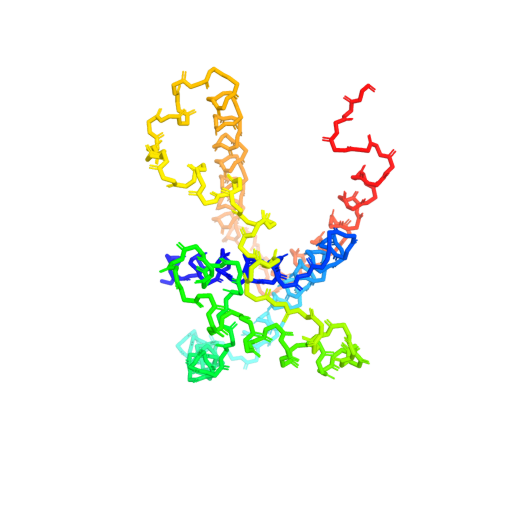4.197 1.00 79.12 117 SER A O 1
ATOM 939 N N . HIS A 1 118 ? -18.736 -2.325 22.863 1.00 79.25 118 HIS A N 1
ATOM 940 C CA . HIS A 1 118 ? -17.315 -2.407 22.508 1.00 79.25 118 HIS A CA 1
ATOM 941 C C . HIS A 1 118 ? -16.806 -1.168 21.759 1.00 79.25 118 HIS A C 1
ATOM 943 O O . HIS A 1 118 ? -15.635 -0.810 21.894 1.00 79.25 118 HIS A O 1
ATOM 949 N N . MET A 1 119 ? -17.674 -0.498 20.998 1.00 80.31 119 MET A N 1
ATOM 950 C CA . MET A 1 119 ? -17.326 0.678 20.198 1.00 80.31 119 MET A CA 1
ATOM 951 C C . MET A 1 119 ? -17.726 2.013 20.834 1.00 80.31 119 MET A C 1
ATOM 953 O O . MET A 1 119 ? -17.411 3.067 20.285 1.00 80.31 119 MET A O 1
ATOM 957 N N . GLU A 1 120 ? -18.361 2.012 22.005 1.00 78.50 120 GLU A N 1
ATOM 958 C CA . GLU A 1 120 ? -18.899 3.217 22.640 1.00 78.50 120 GLU A CA 1
ATOM 959 C C . GLU A 1 120 ? -17.801 4.243 22.956 1.00 78.50 120 GLU A C 1
ATOM 961 O O . GLU A 1 120 ? -17.960 5.442 22.714 1.00 78.50 120 GLU A O 1
ATOM 966 N N . LYS A 1 121 ? -16.633 3.773 23.410 1.00 76.06 121 LYS A N 1
ATOM 967 C CA . LYS A 1 121 ? -15.448 4.621 23.628 1.00 76.06 121 LYS A CA 1
ATOM 968 C C . LYS A 1 121 ? -14.948 5.268 22.333 1.00 76.06 121 LYS A C 1
ATOM 970 O O . LYS A 1 121 ? -14.594 6.441 22.335 1.00 76.06 121 LYS A O 1
ATOM 975 N N . GLU A 1 122 ? -14.942 4.538 21.219 1.00 75.62 122 GLU A N 1
ATOM 976 C CA . GLU A 1 122 ? -14.551 5.099 19.918 1.00 75.62 122 GLU A CA 1
ATOM 977 C C . GLU A 1 122 ? -15.608 6.078 19.383 1.00 75.62 122 GLU A C 1
ATOM 979 O O . GLU A 1 122 ? -15.255 7.143 18.880 1.00 75.62 122 GLU A O 1
ATOM 984 N N . MET A 1 123 ? -16.898 5.772 19.553 1.00 73.44 123 MET A N 1
ATOM 985 C CA . MET A 1 123 ? -18.016 6.634 19.146 1.00 73.44 123 MET A CA 1
ATOM 986 C C . MET A 1 123 ? -18.085 7.936 19.953 1.00 73.44 123 MET A C 1
ATOM 988 O O . MET A 1 123 ? -18.441 8.986 19.421 1.00 73.44 123 MET A O 1
ATOM 992 N N . THR A 1 124 ? -17.766 7.892 21.246 1.00 74.06 124 THR A N 1
ATOM 993 C CA . THR A 1 124 ? -17.695 9.091 22.097 1.00 74.06 124 THR A CA 1
ATOM 994 C C . THR A 1 124 ? -16.504 9.967 21.720 1.00 74.06 124 THR A C 1
ATOM 996 O O . THR A 1 124 ? -16.667 11.178 21.581 1.00 74.06 124 THR A O 1
ATOM 999 N N . LEU A 1 125 ? -15.346 9.362 21.444 1.00 71.75 125 LEU A N 1
ATOM 1000 C CA . LEU A 1 125 ? -14.156 10.061 20.949 1.00 71.75 125 LEU A CA 1
ATOM 1001 C C . LEU A 1 125 ? -14.323 10.618 19.526 1.00 71.75 125 LEU A C 1
ATOM 1003 O O . LEU A 1 125 ? -13.732 11.642 19.197 1.00 71.75 125 LEU A O 1
ATOM 1007 N N . SER A 1 126 ? -15.137 10.005 18.665 1.00 64.06 126 SER A N 1
ATOM 1008 C CA . SER A 1 126 ? -15.385 10.560 17.327 1.00 64.06 126 SER A CA 1
ATOM 1009 C C . SER A 1 126 ? -16.355 11.737 17.324 1.00 64.06 126 SER A C 1
ATOM 1011 O O . SER A 1 126 ? -16.390 12.489 16.353 1.00 64.06 126 SER A O 1
ATOM 1013 N N . LYS A 1 127 ? -17.175 11.894 18.374 1.00 63.12 127 LYS A N 1
ATOM 1014 C CA . LYS A 1 127 ? -18.049 13.069 18.533 1.00 63.12 127 LYS A CA 1
ATOM 1015 C C . LYS A 1 127 ? -17.238 14.333 18.824 1.00 63.12 127 LYS A C 1
ATOM 1017 O O . LYS A 1 127 ? -17.683 15.429 18.486 1.00 63.12 127 LYS A O 1
ATOM 1022 N N . THR A 1 128 ? -16.040 14.201 19.397 1.00 66.06 128 THR A N 1
ATOM 1023 C CA . THR A 1 128 ? -15.077 15.301 19.476 1.00 66.06 128 THR A CA 1
ATOM 1024 C C . THR A 1 128 ? -14.480 15.579 18.098 1.00 66.06 128 THR A C 1
ATOM 1026 O O . THR A 1 128 ? -13.786 14.751 17.512 1.00 66.06 128 THR A O 1
ATOM 1029 N N . ARG A 1 129 ? -14.769 16.767 17.554 1.00 61.12 129 ARG A N 1
ATOM 1030 C CA . ARG A 1 129 ? -14.299 17.186 16.230 1.00 61.12 129 ARG A CA 1
ATOM 1031 C C . ARG A 1 129 ? -12.807 17.511 16.279 1.00 61.12 129 ARG A C 1
ATOM 1033 O O . ARG A 1 129 ? -12.427 18.649 16.538 1.00 61.12 129 ARG A O 1
ATOM 1040 N N . HIS A 1 130 ? -11.973 16.516 16.010 1.00 68.88 130 HIS A N 1
ATOM 1041 C CA . HIS A 1 130 ? -10.541 16.725 15.832 1.00 68.88 130 HIS A CA 1
ATOM 1042 C C . HIS A 1 130 ? -10.276 17.394 14.486 1.00 68.88 130 HIS A C 1
ATOM 1044 O O . HIS A 1 130 ? -10.718 16.924 13.438 1.00 68.88 130 HIS A O 1
ATOM 1050 N N . THR A 1 131 ? -9.570 18.518 14.516 1.00 78.12 131 THR A N 1
ATOM 1051 C CA . THR A 1 131 ? -9.196 19.271 13.314 1.00 78.12 131 THR A CA 1
ATOM 1052 C C . THR A 1 131 ? -7.709 19.064 13.032 1.00 78.12 131 THR A C 1
ATOM 1054 O O . THR A 1 131 ? -6.933 18.811 13.948 1.00 78.12 131 THR A O 1
ATOM 1057 N N . ALA A 1 132 ? -7.263 19.230 11.782 1.00 72.56 132 ALA A N 1
ATOM 1058 C CA . ALA A 1 132 ? -5.834 19.177 11.435 1.00 72.56 132 ALA A CA 1
ATOM 1059 C C . ALA A 1 132 ? -4.969 20.158 12.260 1.00 72.56 132 ALA A C 1
ATOM 1061 O O . ALA A 1 132 ? -3.779 19.938 12.454 1.00 72.56 132 ALA A O 1
ATOM 1062 N N . ILE A 1 133 ? -5.573 21.218 12.802 1.00 76.06 133 ILE A N 1
ATOM 1063 C CA . ILE A 1 133 ? -4.920 22.172 13.706 1.00 76.06 133 ILE A CA 1
ATOM 1064 C C . ILE A 1 133 ? -4.532 21.507 15.039 1.00 76.06 133 ILE A C 1
ATOM 1066 O O . ILE A 1 133 ? -3.500 21.846 15.617 1.00 76.06 133 ILE A O 1
ATOM 1070 N N . ASP A 1 134 ? -5.285 20.505 15.498 1.00 75.12 134 ASP A N 1
ATOM 1071 C CA . ASP A 1 134 ? -4.985 19.778 16.735 1.00 75.12 134 ASP A CA 1
ATOM 1072 C C . ASP A 1 134 ? -3.704 18.938 16.611 1.00 75.12 134 ASP A C 1
ATOM 1074 O O . ASP A 1 134 ? -2.991 18.765 17.602 1.00 75.12 134 ASP A O 1
ATOM 1078 N N . LEU A 1 135 ? -3.333 18.522 15.387 1.00 73.25 135 LEU A N 1
ATOM 1079 C CA . LEU A 1 135 ? -2.036 17.881 15.121 1.00 73.25 135 LEU A CA 1
ATOM 1080 C C . LEU A 1 135 ? -0.855 18.787 15.483 1.00 73.25 135 LEU A C 1
ATOM 1082 O O . LEU A 1 135 ? 0.174 18.306 15.954 1.00 73.25 135 LEU A O 1
ATOM 1086 N N . VAL A 1 136 ? -1.003 20.096 15.272 1.00 75.75 136 VAL A N 1
ATOM 1087 C CA . VAL A 1 136 ? 0.042 21.096 15.538 1.00 75.75 136 VAL A CA 1
ATOM 1088 C C . VAL A 1 136 ? -0.062 21.643 16.965 1.00 75.75 136 VAL A C 1
ATOM 1090 O O . VAL A 1 136 ? 0.936 22.083 17.539 1.00 75.75 136 VAL A O 1
ATOM 1093 N N . ARG A 1 137 ? -1.258 21.592 17.561 1.00 78.06 137 ARG A N 1
ATOM 1094 C CA . ARG A 1 137 ? -1.544 22.132 18.893 1.00 78.06 137 ARG A CA 1
ATOM 1095 C C . ARG A 1 137 ? -0.926 21.298 20.013 1.00 78.06 137 ARG A C 1
ATOM 1097 O O . ARG A 1 137 ? -0.410 21.861 20.976 1.00 78.06 137 ARG A O 1
ATOM 1104 N N . THR A 1 138 ? -0.937 19.971 19.893 1.00 83.56 138 THR A N 1
ATOM 1105 C CA . THR A 1 138 ? -0.333 19.087 20.899 1.00 83.56 138 THR A CA 1
ATOM 1106 C C . THR A 1 138 ? 1.171 18.938 20.638 1.00 83.56 138 THR A C 1
ATOM 1108 O O . THR A 1 138 ? 1.554 18.448 19.576 1.00 83.56 138 THR A O 1
ATOM 1111 N N . PRO A 1 139 ? 2.065 19.282 21.587 1.00 79.12 139 PRO A N 1
ATOM 1112 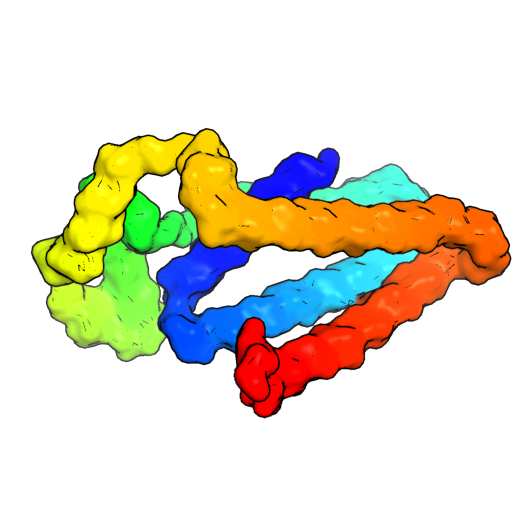C CA . PRO A 1 139 ? 3.510 19.344 21.336 1.00 79.12 139 PRO A CA 1
ATOM 1113 C C . PRO A 1 139 ? 4.122 17.991 20.943 1.00 79.12 139 PRO A C 1
ATOM 1115 O O . PRO A 1 139 ? 5.019 17.939 20.101 1.00 79.12 139 PRO A O 1
ATOM 1118 N N . VAL A 1 140 ? 3.603 16.892 21.502 1.00 84.75 140 VAL A N 1
ATOM 1119 C CA . VAL A 1 140 ? 4.009 15.525 21.139 1.00 84.75 140 VAL A CA 1
ATOM 1120 C C . VAL A 1 140 ? 3.598 15.200 19.702 1.00 84.75 140 VAL A C 1
ATOM 1122 O O . VAL A 1 140 ? 4.426 14.753 18.909 1.00 84.75 140 VAL A O 1
ATOM 1125 N N . LEU A 1 141 ? 2.341 15.473 19.346 1.00 82.44 141 LEU A N 1
ATOM 1126 C CA . LEU A 1 141 ? 1.799 15.186 18.019 1.00 82.44 141 LEU A CA 1
ATOM 1127 C C . LEU A 1 141 ? 2.441 16.068 16.941 1.00 82.44 141 LEU A C 1
ATOM 1129 O O . LEU A 1 141 ? 2.733 15.583 15.851 1.00 82.44 141 LEU A O 1
ATOM 1133 N N . ARG A 1 142 ? 2.782 17.316 17.279 1.00 83.25 142 ARG A N 1
ATOM 1134 C CA . ARG A 1 142 ? 3.541 18.229 16.421 1.00 83.25 142 ARG A CA 1
ATOM 1135 C C . ARG A 1 142 ? 4.933 17.688 16.116 1.00 83.25 142 ARG A C 1
ATOM 1137 O O . ARG A 1 142 ? 5.336 17.689 14.957 1.00 83.25 142 ARG A O 1
ATOM 1144 N N . ARG A 1 143 ? 5.660 17.199 17.130 1.00 84.19 143 ARG A N 1
ATOM 1145 C CA . ARG A 1 143 ? 6.996 16.607 16.937 1.00 84.19 143 ARG A CA 1
ATOM 1146 C C . ARG A 1 143 ? 6.928 15.376 16.035 1.00 84.19 143 ARG A C 1
ATOM 1148 O O . ARG A 1 143 ? 7.755 15.242 15.139 1.00 84.19 143 ARG A O 1
ATOM 1155 N N . ILE A 1 144 ? 5.937 14.509 16.247 1.00 86.06 144 ILE A N 1
ATOM 1156 C CA . ILE A 1 144 ? 5.715 13.324 15.406 1.00 86.06 144 ILE A CA 1
ATOM 1157 C C . ILE A 1 144 ? 5.380 13.744 13.972 1.00 86.06 144 ILE A C 1
ATOM 1159 O O . ILE A 1 144 ? 6.010 13.257 13.040 1.00 86.06 144 ILE A O 1
ATOM 1163 N N . SER A 1 145 ? 4.449 14.681 13.795 1.00 86.19 145 SER A N 1
ATOM 1164 C CA . SER A 1 145 ? 4.022 15.161 12.476 1.00 86.19 145 SER A CA 1
ATOM 1165 C C . SER A 1 145 ? 5.179 15.798 11.708 1.00 86.19 145 SER A C 1
ATOM 1167 O O . SER A 1 145 ? 5.398 15.460 10.553 1.00 86.19 145 SER A O 1
ATOM 1169 N N . PHE A 1 146 ? 5.974 16.656 12.355 1.00 87.69 146 PHE A N 1
ATOM 1170 C CA . PHE A 1 146 ? 7.138 17.279 11.726 1.00 87.69 146 PHE A CA 1
ATOM 1171 C C . PHE A 1 146 ? 8.207 16.250 11.340 1.00 87.69 146 PHE A C 1
ATOM 1173 O O . PHE A 1 146 ? 8.738 16.304 10.235 1.00 87.69 146 PHE A O 1
ATOM 1180 N N . CYS A 1 147 ? 8.479 15.279 12.217 1.00 87.81 147 CYS A N 1
ATOM 1181 C CA . CYS A 1 147 ? 9.403 14.185 11.924 1.00 87.81 147 CYS A CA 1
ATOM 1182 C C . CYS A 1 147 ? 8.927 13.363 10.716 1.00 87.81 147 CYS A C 1
ATOM 1184 O O . CYS A 1 147 ? 9.698 13.130 9.791 1.00 87.81 147 CYS A O 1
ATOM 1186 N N . LEU A 1 148 ? 7.641 12.998 10.675 1.00 86.25 148 LEU A N 1
ATOM 1187 C CA . LEU A 1 148 ? 7.051 12.286 9.541 1.00 86.25 148 LEU A CA 1
ATOM 1188 C C . LEU A 1 148 ? 7.132 13.105 8.250 1.00 86.25 148 LEU A C 1
ATOM 1190 O O . LEU A 1 148 ? 7.531 12.558 7.228 1.00 86.25 148 LEU A O 1
ATOM 1194 N N . CYS A 1 149 ? 6.810 14.401 8.289 1.00 87.75 149 CYS A N 1
ATOM 1195 C CA . CYS A 1 149 ? 6.939 15.285 7.131 1.00 87.75 149 CYS A CA 1
ATOM 1196 C C . CYS A 1 149 ? 8.382 15.342 6.621 1.00 87.75 149 CYS A C 1
ATOM 1198 O O . CYS A 1 149 ? 8.604 15.253 5.417 1.00 87.75 149 CYS A O 1
ATOM 1200 N N . PHE A 1 150 ? 9.362 15.455 7.521 1.00 90.44 150 PHE A N 1
ATOM 1201 C CA . PHE A 1 150 ? 10.773 15.495 7.148 1.00 90.44 150 PHE A CA 1
ATOM 1202 C C . PHE A 1 150 ? 11.249 14.169 6.548 1.00 90.44 150 PHE A C 1
ATOM 1204 O O . PHE A 1 150 ? 11.922 14.171 5.520 1.00 90.44 150 PHE A O 1
ATOM 1211 N N . VAL A 1 151 ? 10.857 13.038 7.141 1.00 87.31 151 VAL A N 1
ATOM 1212 C CA . VAL A 1 151 ? 11.157 11.704 6.602 1.00 87.31 151 VAL A CA 1
ATOM 1213 C C . VAL A 1 151 ? 10.552 11.552 5.207 1.00 87.31 151 VAL A C 1
ATOM 1215 O O . VAL A 1 151 ? 11.271 11.222 4.271 1.00 87.31 151 VAL A O 1
ATOM 1218 N N . TRP A 1 152 ? 9.268 11.876 5.031 1.00 87.38 152 TRP A N 1
ATOM 1219 C CA . TRP A 1 152 ? 8.606 11.823 3.725 1.00 87.38 152 TRP A CA 1
ATOM 1220 C C . TRP A 1 152 ? 9.255 12.742 2.691 1.00 87.38 152 TRP A C 1
ATOM 1222 O O . TRP A 1 152 ? 9.415 12.340 1.537 1.00 87.38 152 TRP A O 1
ATOM 1232 N N . PHE A 1 153 ? 9.646 13.955 3.090 1.00 89.88 153 PHE A N 1
ATOM 1233 C CA . PHE A 1 153 ? 10.365 14.886 2.227 1.00 89.88 153 PHE A CA 1
ATOM 1234 C C . PHE A 1 153 ? 11.718 14.312 1.804 1.00 89.88 153 PHE A C 1
ATOM 1236 O O . PHE A 1 153 ? 12.004 14.264 0.613 1.00 89.88 153 PHE A O 1
ATOM 1243 N N . SER A 1 154 ? 12.514 13.818 2.755 1.00 89.94 154 SER A N 1
ATOM 1244 C CA . SER A 1 154 ? 13.825 13.222 2.490 1.00 89.94 154 SER A CA 1
ATOM 1245 C C . SER A 1 154 ? 13.721 12.012 1.559 1.00 89.94 154 SER A C 1
ATOM 1247 O O . SER A 1 154 ? 14.440 11.941 0.564 1.00 89.94 154 SER A O 1
ATOM 1249 N N . THR A 1 155 ? 12.773 11.105 1.814 1.00 85.00 155 THR A N 1
ATOM 1250 C CA . THR A 1 155 ? 12.525 9.939 0.956 1.00 85.00 155 THR A CA 1
ATOM 1251 C C . THR A 1 155 ? 12.070 10.348 -0.443 1.00 85.00 155 THR A C 1
ATOM 1253 O O . THR A 1 155 ? 12.568 9.808 -1.426 1.00 85.00 155 THR A O 1
ATOM 1256 N N . SER A 1 156 ? 11.161 11.321 -0.555 1.00 86.06 156 SER A N 1
ATOM 1257 C CA . SER A 1 156 ? 10.683 11.805 -1.857 1.00 86.06 156 SER A CA 1
ATOM 1258 C C . SER A 1 156 ? 11.801 12.489 -2.637 1.00 86.06 156 SER A C 1
ATOM 1260 O O . SER A 1 156 ? 11.960 12.238 -3.826 1.00 86.06 156 SER A O 1
ATOM 1262 N N . PHE A 1 157 ? 12.598 13.321 -1.968 1.00 87.75 157 PHE A N 1
ATOM 1263 C CA . PHE A 1 157 ? 13.736 14.001 -2.571 1.00 87.75 157 PHE A CA 1
ATOM 1264 C C . PHE A 1 157 ? 14.772 13.000 -3.088 1.00 87.75 157 PHE A C 1
ATOM 1266 O O . PHE A 1 157 ? 15.186 13.104 -4.236 1.00 87.75 157 PHE A O 1
ATOM 1273 N N . ALA A 1 158 ? 15.133 11.992 -2.288 1.00 86.44 158 ALA A N 1
ATOM 1274 C CA . ALA A 1 158 ? 16.044 10.935 -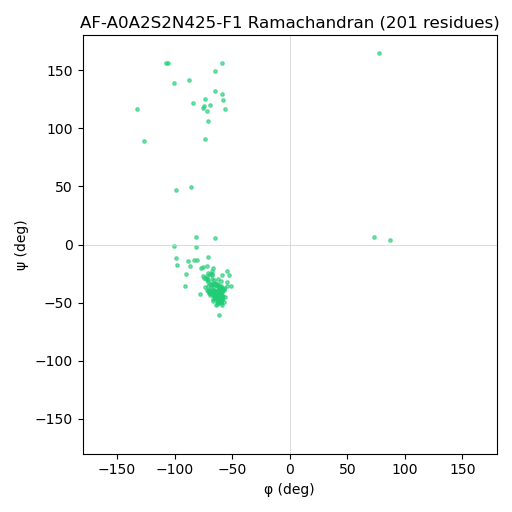2.718 1.00 86.44 158 ALA A CA 1
ATOM 1275 C C . ALA A 1 158 ? 15.480 10.141 -3.909 1.00 86.44 158 ALA A C 1
ATOM 1277 O O . ALA A 1 158 ? 16.191 9.903 -4.880 1.00 86.44 158 ALA A O 1
ATOM 1278 N N . TYR A 1 159 ? 14.193 9.778 -3.866 1.00 83.44 159 TYR A N 1
ATOM 1279 C CA . TYR A 1 159 ? 13.542 9.020 -4.935 1.00 83.44 159 TYR A CA 1
ATOM 1280 C C . TYR A 1 159 ? 13.479 9.796 -6.255 1.00 83.44 159 TYR A C 1
ATOM 1282 O O . TYR A 1 159 ? 13.911 9.287 -7.285 1.00 83.44 159 TYR A O 1
ATOM 1290 N N . TYR A 1 160 ? 12.969 11.031 -6.237 1.00 83.25 160 TYR A N 1
ATOM 1291 C CA . TYR A 1 160 ? 12.881 11.849 -7.448 1.00 83.25 160 TYR A CA 1
ATOM 1292 C C . TYR A 1 160 ? 14.254 12.326 -7.923 1.00 83.25 160 TYR A C 1
ATOM 1294 O O . TYR A 1 160 ? 14.463 12.427 -9.126 1.00 83.25 160 TYR A O 1
ATOM 1302 N N . GLY A 1 161 ? 15.196 12.568 -7.007 1.00 85.00 161 GLY A N 1
ATOM 1303 C CA . GLY A 1 161 ? 16.586 12.869 -7.342 1.00 85.00 161 GLY A CA 1
ATOM 1304 C C . GLY A 1 161 ? 17.227 11.731 -8.130 1.00 85.00 161 GLY A C 1
ATOM 1305 O O . GLY A 1 161 ? 17.728 11.963 -9.226 1.00 85.00 161 GLY A O 1
ATOM 1306 N N . LEU A 1 162 ? 17.108 10.494 -7.633 1.00 80.62 162 LEU A N 1
ATOM 1307 C CA . LEU A 1 162 ? 17.534 9.303 -8.371 1.00 80.62 162 LEU A CA 1
ATOM 1308 C C . LEU A 1 162 ? 16.798 9.189 -9.706 1.00 80.62 162 LEU A C 1
ATOM 1310 O O . LEU A 1 162 ? 17.443 8.985 -10.723 1.00 80.62 162 LEU A O 1
ATOM 1314 N N . ALA A 1 163 ? 15.472 9.364 -9.721 1.00 78.12 163 ALA A N 1
ATOM 1315 C CA . ALA A 1 163 ? 14.662 9.231 -10.931 1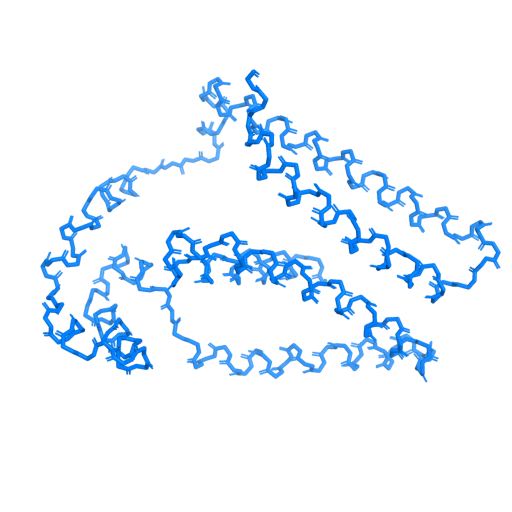.00 78.12 163 ALA A CA 1
ATOM 1316 C C . ALA A 1 163 ? 15.040 10.227 -12.041 1.00 78.12 163 ALA A C 1
ATOM 1318 O O . ALA A 1 163 ? 14.974 9.876 -13.215 1.00 78.12 163 ALA A O 1
ATOM 1319 N N . MET A 1 164 ? 15.432 11.452 -11.684 1.00 80.62 164 MET A N 1
ATOM 1320 C CA . MET A 1 164 ? 15.923 12.451 -12.639 1.00 80.62 164 MET A CA 1
ATOM 1321 C C . MET A 1 164 ? 17.335 12.112 -13.125 1.00 80.62 164 MET A C 1
ATOM 1323 O O . MET A 1 164 ? 17.634 12.288 -14.303 1.00 80.62 164 MET A O 1
ATOM 1327 N N . ASP A 1 165 ? 18.176 11.570 -12.243 1.00 80.62 165 ASP A N 1
ATOM 1328 C CA . ASP A 1 165 ? 19.531 11.139 -12.589 1.00 80.62 165 ASP A CA 1
ATOM 1329 C C . ASP A 1 165 ? 19.549 9.863 -13.450 1.00 80.62 165 ASP A C 1
ATOM 1331 O O . ASP A 1 165 ? 20.514 9.625 -14.166 1.00 80.62 165 ASP A O 1
ATOM 1335 N N . LEU A 1 166 ? 18.453 9.085 -13.487 1.00 72.94 166 LEU A N 1
ATOM 1336 C CA . LEU A 1 166 ? 18.291 7.921 -14.379 1.00 72.94 166 LEU A CA 1
ATOM 1337 C C . LEU A 1 166 ? 18.554 8.236 -15.854 1.00 72.94 166 LEU A C 1
ATOM 1339 O O . LEU A 1 166 ? 18.924 7.334 -16.595 1.00 72.94 166 LEU A O 1
ATOM 1343 N N . GLN A 1 167 ? 18.373 9.486 -16.288 1.00 66.06 167 GLN A N 1
ATOM 1344 C CA . GLN A 1 167 ? 18.687 9.901 -17.658 1.00 66.06 167 GLN A CA 1
ATOM 1345 C C . GLN A 1 167 ? 20.198 9.947 -17.937 1.00 66.06 167 GLN A C 1
ATOM 1347 O O . GLN A 1 167 ? 20.598 9.818 -19.091 1.00 66.06 167 GLN A O 1
ATOM 1352 N N . ASN A 1 168 ? 21.021 10.115 -16.897 1.00 74.19 168 ASN A N 1
ATOM 1353 C CA . ASN A 1 168 ? 22.484 10.113 -16.977 1.00 74.19 168 ASN A CA 1
ATOM 1354 C C . ASN A 1 168 ? 23.074 8.701 -16.867 1.00 74.19 168 ASN A C 1
ATOM 1356 O O . ASN A 1 168 ? 24.221 8.481 -17.253 1.00 74.19 168 ASN A O 1
ATOM 1360 N N . PHE A 1 169 ? 22.310 7.732 -16.353 1.00 71.12 169 PHE A N 1
ATOM 1361 C CA . PHE A 1 169 ? 22.714 6.333 -16.385 1.00 71.12 169 PHE A CA 1
ATOM 1362 C C . PHE A 1 169 ? 22.534 5.797 -17.810 1.00 71.12 169 PHE A C 1
ATOM 1364 O O . PHE A 1 169 ? 21.416 5.667 -18.295 1.00 71.12 169 PHE A O 1
ATOM 1371 N N . GLU A 1 170 ? 23.622 5.382 -18.461 1.00 69.81 170 GLU A N 1
ATOM 1372 C CA . GLU A 1 170 ? 23.593 4.697 -19.772 1.00 69.81 170 GLU A CA 1
ATOM 1373 C C . GLU A 1 170 ? 22.908 3.309 -19.728 1.00 69.81 170 GLU A C 1
ATOM 1375 O O . GLU A 1 170 ? 22.898 2.557 -20.704 1.00 69.81 170 GLU A O 1
ATOM 1380 N N . VAL A 1 171 ? 22.336 2.934 -18.581 1.00 73.88 171 VAL A N 1
ATOM 1381 C CA . VAL A 1 171 ? 21.675 1.652 -18.352 1.00 73.88 171 VAL A CA 1
ATOM 1382 C C . VAL A 1 171 ? 20.208 1.745 -18.772 1.00 73.88 171 VAL A C 1
ATOM 1384 O O . VAL A 1 171 ? 19.519 2.731 -18.531 1.00 73.88 171 VAL A O 1
ATOM 1387 N N . ASN A 1 172 ? 19.693 0.675 -19.377 1.00 80.38 172 ASN A N 1
ATOM 1388 C CA . ASN A 1 172 ? 18.300 0.608 -19.801 1.00 80.38 172 ASN A CA 1
ATOM 1389 C C . ASN A 1 172 ? 17.331 0.791 -18.610 1.00 80.38 172 ASN A C 1
ATOM 1391 O O . ASN A 1 172 ? 17.421 0.073 -17.611 1.00 80.38 172 ASN A O 1
ATOM 1395 N N . ILE A 1 173 ? 16.358 1.697 -18.754 1.00 81.25 173 ILE A N 1
ATOM 1396 C CA . ILE A 1 173 ? 15.333 2.043 -17.753 1.00 81.25 173 ILE A CA 1
ATOM 1397 C C . ILE A 1 173 ? 14.618 0.794 -17.201 1.00 81.25 173 ILE A C 1
ATOM 1399 O O . ILE A 1 173 ? 14.330 0.725 -16.005 1.00 81.25 173 ILE A O 1
ATOM 1403 N N . TYR A 1 174 ? 14.383 -0.229 -18.032 1.00 81.75 174 TYR A N 1
ATOM 1404 C CA . TYR A 1 174 ? 13.759 -1.484 -17.591 1.00 81.75 174 TYR A CA 1
ATOM 1405 C C . TYR A 1 174 ? 14.640 -2.259 -16.602 1.00 81.75 174 TYR A C 1
ATOM 1407 O O . TYR A 1 174 ? 14.141 -2.802 -15.618 1.00 81.75 174 TYR A O 1
ATOM 1415 N N . VAL A 1 175 ? 15.955 -2.285 -16.834 1.00 80.88 175 VAL A N 1
ATOM 1416 C CA . VAL A 1 175 ? 16.924 -2.958 -15.957 1.00 80.88 175 VAL A CA 1
ATOM 1417 C C . VAL A 1 175 ? 17.030 -2.216 -14.630 1.00 80.88 175 VAL A C 1
ATOM 1419 O O . VAL A 1 175 ? 17.039 -2.846 -13.576 1.00 80.88 175 VAL A O 1
ATOM 1422 N N . ILE A 1 176 ? 17.025 -0.883 -14.659 1.00 83.50 176 ILE A N 1
ATOM 1423 C CA . ILE A 1 176 ? 17.063 -0.083 -13.433 1.00 83.50 176 ILE A CA 1
ATOM 1424 C C . ILE A 1 176 ? 15.798 -0.308 -12.587 1.00 83.50 176 ILE A C 1
ATOM 1426 O O . ILE A 1 176 ? 15.889 -0.510 -11.376 1.00 83.50 176 ILE A O 1
ATOM 1430 N N . GLN A 1 177 ? 14.622 -0.380 -13.219 1.00 82.56 177 GLN A N 1
ATOM 1431 C CA . GLN A 1 177 ? 13.373 -0.716 -12.531 1.00 82.56 177 GLN A CA 1
ATOM 1432 C C . GLN A 1 177 ? 13.426 -2.107 -11.868 1.00 82.56 177 GLN A C 1
ATOM 1434 O O . GLN A 1 177 ? 12.945 -2.270 -10.745 1.00 82.56 177 GLN A O 1
ATOM 1439 N N . LEU A 1 178 ? 14.032 -3.102 -12.530 1.00 85.25 178 LEU A N 1
ATOM 1440 C CA . LEU A 1 178 ? 14.244 -4.436 -11.954 1.00 85.25 178 LEU A CA 1
ATOM 1441 C C . LEU A 1 178 ? 15.207 -4.403 -10.763 1.00 85.25 178 LEU A C 1
ATOM 1443 O O . LEU A 1 178 ? 14.935 -5.048 -9.753 1.00 85.25 178 LEU A O 1
ATOM 1447 N N . ILE A 1 179 ? 16.300 -3.639 -10.855 1.00 86.00 179 ILE A N 1
ATOM 1448 C CA . ILE A 1 179 ? 17.267 -3.479 -9.761 1.00 86.00 179 ILE A CA 1
ATOM 1449 C C . ILE A 1 179 ? 16.588 -2.849 -8.542 1.00 86.00 179 ILE A C 1
ATOM 1451 O O . ILE A 1 179 ? 16.739 -3.362 -7.435 1.00 86.00 179 ILE A O 1
ATOM 1455 N N . PHE A 1 180 ? 15.787 -1.795 -8.725 1.00 84.31 180 PHE A N 1
ATOM 1456 C CA . PHE A 1 180 ? 15.051 -1.187 -7.614 1.00 84.31 180 PHE A CA 1
ATOM 1457 C C . PHE A 1 180 ? 14.073 -2.164 -6.956 1.00 84.31 180 PHE A C 1
ATOM 1459 O O . PHE A 1 180 ? 14.064 -2.272 -5.731 1.00 84.31 180 PHE A O 1
ATOM 1466 N N . GLY A 1 181 ? 13.305 -2.923 -7.746 1.00 85.19 181 GLY A N 1
ATOM 1467 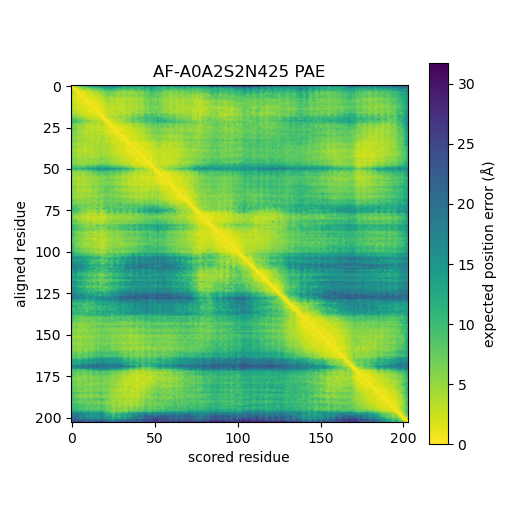C CA . GLY A 1 181 ? 12.429 -3.969 -7.210 1.00 85.19 181 GLY A CA 1
ATOM 1468 C C . GLY A 1 181 ? 13.205 -5.062 -6.464 1.00 85.19 181 GLY A C 1
ATOM 1469 O O . GLY A 1 181 ? 12.773 -5.526 -5.410 1.00 85.19 181 GLY A O 1
ATOM 1470 N N . ALA A 1 182 ? 14.383 -5.444 -6.965 1.00 87.31 182 ALA A N 1
ATOM 1471 C CA . ALA A 1 182 ? 15.238 -6.450 -6.339 1.00 87.31 182 ALA A CA 1
ATOM 1472 C C . ALA A 1 182 ? 15.839 -5.974 -5.013 1.00 87.31 182 ALA A C 1
ATOM 1474 O O . ALA A 1 182 ? 15.932 -6.773 -4.088 1.00 87.31 182 ALA A O 1
ATOM 1475 N N . VAL A 1 183 ? 16.200 -4.692 -4.896 1.00 87.88 183 VAL A N 1
ATOM 1476 C CA . VAL A 1 183 ? 16.700 -4.076 -3.652 1.00 87.88 183 VAL A CA 1
ATOM 1477 C C . VAL A 1 183 ? 15.583 -3.890 -2.615 1.00 87.88 183 VAL A C 1
ATOM 1479 O O . VAL A 1 183 ? 15.835 -3.972 -1.412 1.00 87.88 183 VAL A O 1
ATOM 1482 N N . ASP A 1 184 ? 14.336 -3.710 -3.055 1.00 84.81 184 ASP A N 1
ATOM 1483 C CA . ASP A 1 184 ? 13.177 -3.545 -2.170 1.00 84.81 184 ASP A CA 1
ATOM 1484 C C . ASP A 1 184 ? 12.899 -4.810 -1.323 1.00 84.81 184 ASP A C 1
ATOM 1486 O O . ASP A 1 184 ? 12.527 -4.715 -0.152 1.00 84.81 184 ASP A O 1
ATOM 1490 N N . ILE A 1 185 ? 13.156 -6.010 -1.862 1.00 86.38 185 ILE A N 1
ATOM 1491 C CA . ILE A 1 185 ? 12.982 -7.291 -1.146 1.00 86.38 185 ILE A CA 1
ATOM 1492 C C . ILE A 1 185 ? 13.875 -7.396 0.112 1.00 86.38 185 ILE A C 1
ATOM 1494 O O . ILE A 1 185 ? 13.330 -7.536 1.214 1.00 86.38 185 ILE A O 1
ATOM 1498 N N . PRO A 1 186 ? 15.222 -7.337 0.015 1.00 87.44 186 PRO A N 1
ATOM 1499 C CA . PRO A 1 186 ? 16.092 -7.433 1.180 1.00 87.44 186 PRO A CA 1
ATOM 1500 C C . PRO A 1 186 ? 15.902 -6.244 2.126 1.00 87.44 186 PRO A C 1
ATOM 1502 O O . PRO A 1 186 ? 15.954 -6.434 3.340 1.00 87.44 186 PRO A O 1
ATOM 1505 N N . ALA A 1 187 ? 15.603 -5.044 1.614 1.00 85.62 187 ALA A N 1
ATOM 1506 C CA . ALA A 1 187 ? 15.315 -3.882 2.454 1.00 85.62 187 ALA A CA 1
ATOM 1507 C C . ALA A 1 187 ? 14.079 -4.105 3.348 1.00 85.62 187 ALA A C 1
ATOM 1509 O O . ALA A 1 187 ? 14.111 -3.800 4.547 1.00 85.62 187 ALA A O 1
ATOM 1510 N N . LYS A 1 188 ? 13.000 -4.694 2.810 1.00 83.75 188 LYS A N 1
ATOM 1511 C CA . LYS A 1 188 ? 11.808 -5.055 3.599 1.00 83.75 188 LYS A CA 1
ATOM 1512 C C . LYS A 1 188 ? 12.094 -6.150 4.608 1.00 83.75 188 LYS A C 1
ATOM 1514 O O . LYS A 1 188 ? 11.649 -6.036 5.749 1.00 83.75 188 LYS A O 1
ATOM 1519 N N . LEU A 1 189 ? 12.852 -7.175 4.222 1.00 84.62 189 LEU A N 1
ATOM 1520 C CA . LEU A 1 189 ? 13.243 -8.241 5.138 1.00 84.62 189 LEU A CA 1
ATOM 1521 C C . LEU A 1 189 ? 14.036 -7.678 6.326 1.00 84.62 189 LEU A C 1
ATOM 1523 O O . LEU A 1 189 ? 13.671 -7.917 7.476 1.00 84.62 189 LEU A O 1
ATOM 1527 N N . MET A 1 190 ? 15.047 -6.849 6.056 1.00 85.25 190 MET A N 1
ATOM 1528 C CA . MET A 1 190 ? 15.831 -6.167 7.090 1.00 85.25 190 MET A CA 1
ATOM 1529 C C . MET A 1 190 ? 14.967 -5.265 7.972 1.00 85.25 190 MET A C 1
ATOM 1531 O O . MET A 1 190 ? 15.145 -5.248 9.189 1.00 85.25 190 MET A O 1
ATOM 1535 N N . SER A 1 191 ? 13.994 -4.559 7.392 1.00 81.62 191 SER A N 1
ATOM 1536 C CA . SER A 1 191 ? 13.056 -3.724 8.151 1.00 81.62 191 SER A CA 1
A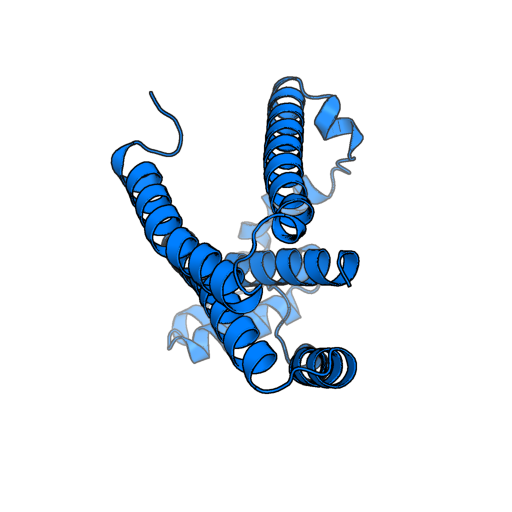TOM 1537 C C . SER A 1 191 ? 12.201 -4.556 9.111 1.00 81.62 191 SER A C 1
ATOM 1539 O O . SER A 1 191 ? 12.043 -4.187 10.273 1.00 81.62 191 SER A O 1
ATOM 1541 N N . ILE A 1 192 ? 11.688 -5.704 8.660 1.00 80.19 192 ILE A N 1
ATOM 1542 C CA . ILE A 1 192 ? 10.887 -6.617 9.490 1.00 80.19 192 ILE A CA 1
ATOM 1543 C C . ILE A 1 192 ? 11.734 -7.205 10.617 1.00 80.19 192 ILE A C 1
ATOM 1545 O O . ILE A 1 192 ? 11.298 -7.204 11.769 1.00 80.19 192 ILE A O 1
ATOM 1549 N N . LEU A 1 193 ? 12.949 -7.664 10.308 1.00 81.62 193 LEU A N 1
ATOM 1550 C CA . LEU A 1 193 ? 13.884 -8.176 11.309 1.00 81.62 193 LEU A CA 1
ATOM 1551 C C . LEU A 1 193 ? 14.217 -7.094 12.339 1.00 81.62 193 LEU A C 1
ATOM 1553 O O . LEU A 1 193 ? 14.099 -7.336 13.533 1.00 81.62 193 LEU A O 1
ATOM 1557 N N . THR A 1 194 ? 14.525 -5.874 11.898 1.00 81.62 194 THR A N 1
ATOM 1558 C CA . THR A 1 194 ? 14.815 -4.752 12.803 1.00 81.62 194 THR A CA 1
ATOM 1559 C C . THR A 1 194 ? 13.627 -4.463 13.722 1.00 81.62 194 THR A C 1
ATOM 1561 O O . THR A 1 194 ? 13.795 -4.389 14.935 1.00 81.62 194 THR A O 1
ATOM 1564 N N . ILE A 1 195 ? 12.405 -4.388 13.185 1.00 77.44 195 ILE A N 1
ATOM 1565 C CA . ILE A 1 195 ? 11.193 -4.166 13.991 1.00 77.44 195 ILE A CA 1
ATOM 1566 C C . ILE A 1 195 ? 10.968 -5.300 15.001 1.00 77.44 195 ILE A C 1
ATOM 1568 O O . ILE A 1 195 ? 10.513 -5.036 16.114 1.00 77.44 195 ILE A O 1
ATOM 1572 N N . THR A 1 196 ? 11.277 -6.542 14.623 1.00 73.94 196 THR A N 1
ATOM 1573 C CA . THR A 1 196 ? 11.034 -7.734 15.450 1.00 73.94 196 THR A CA 1
ATOM 1574 C C . THR A 1 196 ? 12.082 -7.898 16.552 1.00 73.94 196 THR A C 1
ATOM 1576 O O . THR A 1 196 ? 11.720 -8.203 17.683 1.00 73.94 196 THR A O 1
ATOM 1579 N N . TYR A 1 197 ? 13.362 -7.679 16.244 1.00 75.38 197 TYR A N 1
ATOM 1580 C CA . TYR A 1 197 ? 14.475 -7.914 17.171 1.00 75.38 197 TYR A CA 1
ATOM 1581 C C . TYR A 1 197 ? 14.844 -6.691 18.011 1.00 75.38 197 TYR A C 1
ATOM 1583 O O . TYR A 1 197 ? 15.214 -6.837 19.170 1.00 75.38 197 TYR A O 1
ATOM 1591 N N . VAL A 1 198 ? 14.746 -5.488 17.445 1.00 74.31 198 VAL A N 1
ATOM 1592 C CA . VAL A 1 198 ? 15.132 -4.238 18.122 1.00 74.31 198 VAL A CA 1
ATOM 1593 C C . VAL A 1 198 ? 13.920 -3.525 18.729 1.00 74.31 198 VAL A C 1
ATOM 1595 O O . VAL A 1 198 ? 14.047 -2.689 19.621 1.00 74.31 198 VAL A O 1
ATOM 1598 N N . GLY A 1 199 ? 12.717 -3.884 18.279 1.00 61.72 199 GLY A N 1
ATOM 1599 C CA . GLY A 1 199 ? 11.487 -3.214 18.666 1.00 61.72 199 GLY A CA 1
ATOM 1600 C C . GLY A 1 199 ? 11.287 -1.889 17.926 1.00 61.72 199 GLY A C 1
ATOM 1601 O O . GLY A 1 199 ? 12.181 -1.311 17.312 1.00 61.72 199 GLY A O 1
ATOM 1602 N N . ARG A 1 200 ? 10.056 -1.371 17.974 1.00 60.38 200 ARG A N 1
ATOM 1603 C CA . ARG A 1 200 ? 9.663 -0.126 17.282 1.00 60.38 200 ARG A CA 1
ATOM 1604 C C . ARG A 1 200 ? 10.258 1.143 17.917 1.00 60.38 200 ARG A C 1
ATOM 1606 O O . ARG A 1 200 ? 10.144 2.226 17.347 1.00 60.38 200 ARG A O 1
ATOM 1613 N N . ARG A 1 201 ? 10.846 1.011 19.108 1.00 51.22 201 ARG A N 1
ATOM 1614 C CA . ARG A 1 201 ? 11.623 2.024 19.824 1.00 51.22 201 ARG A CA 1
ATOM 1615 C C . ARG A 1 201 ? 12.898 1.344 20.305 1.00 51.22 201 ARG A C 1
ATOM 1617 O O . ARG A 1 201 ? 12.801 0.437 21.126 1.00 51.22 201 ARG A O 1
ATOM 1624 N N . PHE A 1 202 ? 14.049 1.803 19.818 1.00 46.78 202 PHE A N 1
ATOM 1625 C CA . PHE A 1 202 ? 15.314 1.547 20.500 1.00 46.78 202 PHE A CA 1
ATOM 1626 C C . PHE A 1 202 ? 15.159 2.083 21.928 1.00 46.78 202 PHE A C 1
ATOM 1628 O O . PHE A 1 202 ? 14.862 3.269 22.101 1.00 46.78 202 PHE A O 1
ATOM 1635 N N . THR A 1 203 ? 15.240 1.193 22.912 1.00 39.69 203 THR A N 1
ATOM 1636 C CA . THR A 1 203 ? 15.392 1.569 24.322 1.00 39.69 203 THR A CA 1
ATOM 1637 C C . THR A 1 203 ? 16.856 1.416 24.672 1.00 39.69 203 THR A C 1
ATOM 1639 O O . THR A 1 203 ? 17.435 0.402 24.221 1.00 39.69 203 THR A O 1
#

Radius of gyration: 21.62 Å; Cα contacts (8 Å, |Δi|>4): 89; chains: 1; bounding box: 51×43×51 Å

pLDDT: mean 81.46, std 7.64, range [39.69, 91.44]

Foldseek 3Di:
DVVVVVVCVVQVLVQVQLPDDPVCNVVVVLVVLLVVLVVLLVLLVVCVVPVPPVVSVVVVCVVVVVVVVCVVVDQDRLLVCVLVVVLVSSLVVQCVVCVVVVNNVVSVPDDSVVVCVVCVVVSVVVVPDDDPVVCCVDPVSVVVVVVVVVVVVVVVCVVVVVVVCVVVPPDDPSVVSNVVSVVSVVVSVVVSCCCVPCNPDND

Nearest PDB structures (foldseek):
  8sdy-assembly1_A  TM=8.907E-01  e=1.279E-11  Rattus norvegicus
  8sdz-assembly1_A  TM=9.016E-01  e=2.187E-11  Rattus norvegicus
  8omu-assembly1_A  TM=8.819E-01  e=3.544E-11  Rattus norvegicus

Mean predicted aligned error: 8.74 Å

Sequence (203 aa):
TGMAFSGVVLNSVSLSLEWMPTHMRALVGTFMGYCYTTGQFLLAGVAFAVPDWRRLQLMVSLPFFGFFLYSWWLTESARWLVMVGKSHQALRELQKVARINGKKEEGDKLDIETLRSHMEKEMTLSKTRHTAIDLVRTPVLRRISFCLCFVWFSTSFAYYGLAMDLQNFEVNIYVIQLIFGAVDIPAKLMSILTITYVGRRFT

Organism: NCBI:txid1833763